Protein AF-A0A8J5CEP6-F1 (afdb_monomer)

Organism: Chionoecetes opilio (NCBI:txid41210)

Sequence (342 aa):
MALRPFLVLLTVCSCVLAYYLPRPASPVQCLQFLAGAECLCGDVDWEFQVFCSCRPVKTLDLRNLSQDYRVSKAAAFHLNDCGKTSVLVFPRAFSQLNLKSVTFYNISSLTLEPYSIHLNPEVKDAFNITFSLITTLSIRKDAVNVQLHHPHAGMNLKIRHASLISLMKSAIVGKLRELTMEEMLVKARPWPGAVVCQGLTGASVIMKSVLIKKGLSSRWITGNISSLSISKSSLRLLPDAFAGVNIEAGSKSKTRIVLLGNNFMIPSLPSHALPSHGYLSQAKQNYIVCQCQNLAWLLESPSTQVKQSVKASLICRNNKSISSVLASCEKPCTVKDCKQNP

Secondary structure (DSSP, 8-state):
--SHHHHHHHHHHHHHHHHHSPP----EEPS---TTEEEEEEEETTEEEEEEEE-S-SEEEE--GGGSTTGGG-SEEEEE-EEEEEEEE-TTTTTT---SEEEEEEEEEEEE-TTTEEE----SSEEEEEEEEEEEEEE-TT-EEE---STT-EEEEEEEEEEEEEE-TT-EEEEEEEEEEES-EE-SSP---EEEEEPTT-EEEEEES-EESS-B-TTSEEEEEEEEEEES-EE-B-TTTTTTEEE---TTS--EEEEES-EE-S--S-TTTS-TT--EEEEESEEE---HHHHGGGTSSS--HHHHHHHHHEEETTS--HHHHHHHHSS---TTGGGS--

Mean predicted aligned error: 11.94 Å

Solvent-accessible surface area (backbone atoms only — not comparable to full-atom values): 16844 Å² total; per-residue (Å²): 143,78,71,69,69,60,58,55,53,53,55,54,54,52,54,51,50,61,70,71,43,79,72,80,72,68,75,40,68,42,92,62,85,48,74,46,43,51,42,41,26,40,71,54,96,89,36,39,32,39,44,29,35,42,45,104,32,70,58,32,75,44,60,56,51,39,80,38,84,68,55,36,65,18,36,32,42,34,40,32,64,20,61,78,19,34,35,41,32,33,56,40,17,43,31,88,26,52,45,44,32,42,38,43,34,35,27,31,30,41,36,33,32,46,31,13,46,28,34,68,26,91,47,74,51,64,38,37,38,39,40,32,46,22,60,31,33,33,36,29,42,37,11,35,32,41,48,61,81,35,83,80,20,26,30,34,40,39,42,30,45,27,30,33,57,34,48,38,46,32,20,47,34,35,34,39,38,32,43,38,38,31,51,27,39,40,67,21,69,50,30,48,33,31,48,38,50,58,39,95,71,31,18,36,40,40,38,32,42,33,38,35,80,77,30,37,33,49,18,38,50,31,34,44,27,25,29,38,36,42,28,54,20,38,39,26,30,35,64,35,25,45,44,64,30,42,52,48,74,54,96,76,71,69,33,32,39,33,42,35,47,27,37,43,73,41,33,66,65,41,61,80,44,53,45,86,81,47,48,60,73,42,51,39,64,25,34,31,63,80,46,51,84,47,48,48,56,72,73,42,81,77,82,33,73,46,54,54,45,45,58,73,19,53,40,44,73,74,77,53,57,69,69,63,48,51,61,61,56,72,51,76,81,55,88,78,71,71,80,78,70,135

Structure (mmCIF, N/CA/C/O backbone):
data_AF-A0A8J5CEP6-F1
#
_entry.id   AF-A0A8J5CEP6-F1
#
loop_
_atom_site.group_PDB
_atom_site.id
_atom_site.type_symbol
_atom_site.label_atom_id
_atom_site.label_alt_id
_atom_site.label_comp_id
_atom_site.label_asym_id
_atom_site.label_entity_id
_atom_site.label_seq_id
_atom_site.pdbx_PDB_ins_code
_atom_site.Cartn_x
_atom_site.Cartn_y
_atom_site.Cartn_z
_atom_site.occupancy
_atom_site.B_iso_or_equiv
_atom_site.auth_seq_id
_atom_site.auth_comp_id
_atom_site.auth_asym_id
_atom_site.auth_atom_id
_atom_site.pdbx_PDB_model_num
ATOM 1 N N . MET A 1 1 ? 56.700 43.510 -22.688 1.00 52.25 1 MET A N 1
ATOM 2 C CA . MET A 1 1 ? 56.344 42.302 -23.471 1.00 52.25 1 MET A CA 1
ATOM 3 C C . MET A 1 1 ? 56.205 41.077 -22.554 1.00 52.25 1 MET A C 1
ATOM 5 O O . MET A 1 1 ? 56.994 40.152 -22.658 1.00 52.25 1 MET A O 1
ATOM 9 N N . ALA A 1 2 ? 55.220 41.050 -21.646 1.00 53.62 2 ALA A N 1
ATOM 10 C CA . ALA A 1 2 ? 55.078 39.975 -20.643 1.00 53.62 2 ALA A CA 1
ATOM 11 C C . ALA A 1 2 ? 53.666 39.350 -20.589 1.00 53.62 2 ALA A C 1
ATOM 13 O O . ALA A 1 2 ? 53.314 38.697 -19.615 1.00 53.62 2 ALA A O 1
ATOM 14 N N . LEU A 1 3 ? 52.843 39.534 -21.631 1.00 48.47 3 LEU A N 1
ATOM 15 C CA . LEU A 1 3 ? 51.459 39.029 -21.655 1.00 48.47 3 LEU A CA 1
ATOM 16 C C . LEU A 1 3 ? 51.304 37.605 -22.224 1.00 48.47 3 LEU A C 1
ATOM 18 O O . LEU A 1 3 ? 50.252 36.995 -22.068 1.00 48.47 3 LEU A O 1
ATOM 22 N N . ARG A 1 4 ? 52.325 37.057 -22.896 1.00 49.06 4 ARG A N 1
ATOM 23 C CA . ARG A 1 4 ? 52.215 35.764 -23.599 1.00 49.06 4 ARG A CA 1
ATOM 24 C C . ARG A 1 4 ? 52.300 34.499 -22.722 1.00 49.06 4 ARG A C 1
ATOM 26 O O . ARG A 1 4 ? 51.577 33.563 -23.048 1.00 49.06 4 ARG A O 1
ATOM 33 N N . PRO A 1 5 ? 53.079 34.419 -21.622 1.00 52.97 5 PRO A N 1
ATOM 34 C CA . PRO A 1 5 ? 53.158 33.169 -20.856 1.00 52.97 5 PRO A CA 1
ATOM 35 C C . PRO A 1 5 ? 51.936 32.932 -19.949 1.00 52.97 5 PRO A C 1
ATOM 37 O O . PRO A 1 5 ? 51.581 31.786 -19.690 1.00 52.97 5 PRO A O 1
ATOM 40 N N . PHE A 1 6 ? 51.233 33.990 -19.525 1.00 53.41 6 PHE A N 1
ATOM 41 C CA . PHE A 1 6 ? 50.034 33.865 -18.682 1.00 53.41 6 PHE A CA 1
ATOM 42 C C . PHE A 1 6 ? 48.827 33.272 -19.425 1.00 53.41 6 PHE A C 1
ATOM 44 O O . PHE A 1 6 ? 48.038 32.532 -18.840 1.00 53.41 6 PHE A O 1
ATOM 51 N N . LEU A 1 7 ? 48.702 33.546 -20.726 1.00 49.34 7 LEU A N 1
ATOM 52 C CA . LEU A 1 7 ? 47.581 33.066 -21.540 1.00 49.34 7 LEU A CA 1
ATOM 53 C C . LEU A 1 7 ? 47.683 31.558 -21.846 1.00 49.34 7 LEU A C 1
ATOM 55 O O . LEU A 1 7 ? 46.669 30.866 -21.955 1.00 49.34 7 LEU A O 1
ATOM 59 N N . VAL A 1 8 ? 48.909 31.030 -21.912 1.00 55.69 8 VAL A N 1
ATOM 60 C CA . VAL A 1 8 ? 49.168 29.589 -22.073 1.00 55.69 8 VAL A CA 1
ATOM 61 C C . VAL A 1 8 ? 48.884 28.833 -20.769 1.00 55.69 8 VAL A C 1
ATOM 63 O O . VAL A 1 8 ? 48.313 27.747 -20.800 1.00 55.69 8 VAL A O 1
ATOM 66 N N . LEU A 1 9 ? 49.184 29.420 -19.605 1.00 53.50 9 LEU A N 1
ATOM 67 C CA . LEU A 1 9 ? 48.896 28.775 -18.318 1.00 53.50 9 LEU A CA 1
ATOM 68 C C . LEU A 1 9 ? 47.382 28.652 -18.046 1.00 53.50 9 LEU A C 1
ATOM 70 O O . LEU A 1 9 ? 46.918 27.627 -17.550 1.00 53.50 9 LEU A O 1
ATOM 74 N N . LEU A 1 10 ? 46.596 29.670 -18.414 1.00 54.09 10 LEU A N 1
ATOM 75 C CA . LEU A 1 10 ? 45.137 29.675 -18.227 1.00 54.09 10 LEU A CA 1
ATOM 76 C C . LEU A 1 10 ? 44.404 28.687 -19.150 1.00 54.09 10 LEU A C 1
ATOM 78 O O . LEU A 1 10 ? 43.408 28.086 -18.742 1.00 54.09 10 LEU A O 1
ATOM 82 N N . THR A 1 11 ? 44.902 28.463 -20.367 1.00 53.84 11 THR A N 1
ATOM 83 C CA . THR A 1 11 ? 44.307 27.497 -21.308 1.00 53.84 11 THR A CA 1
ATOM 84 C C . THR A 1 11 ? 44.579 26.049 -20.893 1.00 53.84 11 THR A C 1
ATOM 86 O O . THR A 1 11 ? 43.668 25.224 -20.947 1.00 53.84 11 THR A O 1
ATOM 89 N N . VAL A 1 12 ? 45.769 25.746 -20.362 1.00 54.28 12 VAL A N 1
ATOM 90 C CA . VAL A 1 12 ? 46.079 24.409 -19.818 1.00 54.28 12 VAL A CA 1
ATOM 91 C C . VAL A 1 12 ? 45.272 24.119 -18.546 1.00 54.28 12 VAL A C 1
ATOM 93 O O . VAL A 1 12 ? 44.737 23.021 -18.400 1.00 54.28 12 VAL A O 1
ATOM 96 N N . CYS A 1 13 ? 45.090 25.107 -17.663 1.00 50.22 13 CYS A N 1
ATOM 97 C CA . CYS A 1 13 ? 44.302 24.930 -16.437 1.00 50.22 13 CYS A CA 1
ATOM 98 C C . CYS A 1 13 ? 42.806 24.682 -16.734 1.00 50.22 13 CYS A C 1
ATOM 100 O O . CYS A 1 13 ? 42.159 23.869 -16.074 1.00 50.22 13 CYS A O 1
ATOM 102 N N . SER A 1 14 ? 42.273 25.306 -17.791 1.00 51.72 14 SER A N 1
ATOM 103 C CA . SER A 1 14 ? 40.873 25.143 -18.218 1.00 51.72 14 SER A CA 1
ATOM 104 C C . SER A 1 14 ? 40.584 23.751 -18.803 1.00 51.72 14 SER A C 1
ATOM 106 O O . SER A 1 14 ? 39.525 23.180 -18.547 1.00 51.72 14 SER A O 1
ATOM 108 N N . CYS A 1 15 ? 41.537 23.163 -19.537 1.00 51.06 15 CYS A N 1
ATOM 109 C CA . CYS A 1 15 ? 41.399 21.809 -20.085 1.00 51.06 15 CYS A CA 1
ATOM 110 C C . CYS A 1 15 ? 41.485 20.718 -19.008 1.00 51.06 15 CYS A C 1
ATOM 112 O O . CYS A 1 15 ? 40.791 19.708 -19.109 1.00 51.06 15 CYS A O 1
ATOM 114 N N . VAL A 1 16 ? 42.290 20.922 -17.959 1.00 53.19 16 VAL A N 1
ATOM 115 C CA . VAL A 1 16 ? 42.386 19.974 -16.837 1.00 53.19 16 VAL A CA 1
ATOM 116 C C . VAL A 1 16 ? 41.117 20.023 -15.980 1.00 53.19 16 VAL A C 1
ATOM 118 O O . VAL A 1 16 ? 40.569 18.974 -15.652 1.00 53.19 16 VAL A O 1
ATOM 121 N N . LEU A 1 17 ? 40.560 21.211 -15.710 1.00 47.88 17 LEU A N 1
ATOM 122 C CA . LEU A 1 17 ? 39.267 21.328 -15.022 1.00 47.88 17 LEU A CA 1
ATOM 123 C C . LEU A 1 17 ? 38.116 20.675 -15.805 1.00 47.88 17 LEU A C 1
ATOM 125 O O . LEU A 1 17 ? 37.273 20.026 -15.194 1.00 47.88 17 LEU A O 1
ATOM 129 N N . ALA A 1 18 ? 38.103 20.747 -17.139 1.00 50.47 18 ALA A N 1
ATOM 130 C CA . ALA A 1 18 ? 37.106 20.051 -17.961 1.00 50.47 18 ALA A CA 1
ATOM 131 C C . ALA A 1 18 ? 37.262 18.513 -17.973 1.00 50.47 18 ALA A C 1
ATOM 133 O O . ALA A 1 18 ? 36.305 17.810 -18.293 1.00 50.47 18 ALA A O 1
ATOM 134 N N . TYR A 1 19 ? 38.441 17.988 -17.620 1.00 52.16 19 TYR A N 1
ATOM 135 C CA . TYR A 1 19 ? 38.702 16.547 -17.508 1.00 52.16 19 TYR A CA 1
ATOM 136 C C . TYR A 1 19 ? 38.314 15.980 -16.132 1.00 52.16 19 TYR A C 1
ATOM 138 O O . TYR A 1 19 ? 37.966 14.805 -16.026 1.00 52.16 19 TYR A O 1
ATOM 146 N N . TYR A 1 20 ? 38.358 16.813 -15.085 1.00 49.19 20 TYR A N 1
ATOM 147 C CA . TYR A 1 20 ? 37.971 16.446 -13.716 1.00 49.19 20 TYR A CA 1
ATOM 148 C C . TYR A 1 20 ? 36.534 16.829 -13.350 1.00 49.19 20 TYR A C 1
ATOM 150 O O . TYR A 1 20 ? 36.000 16.318 -12.366 1.00 49.19 20 TYR A O 1
ATOM 158 N N . LEU A 1 21 ? 35.887 17.697 -14.129 1.00 45.81 21 LEU A N 1
ATOM 159 C CA . LEU A 1 21 ? 34.450 17.898 -14.024 1.00 45.81 21 LEU A CA 1
ATOM 160 C C . LEU A 1 21 ? 33.751 16.666 -14.620 1.00 45.81 21 LEU A C 1
ATOM 162 O O . LEU A 1 21 ? 34.004 16.335 -15.782 1.00 45.81 21 LEU A O 1
ATOM 166 N N . PRO A 1 22 ? 32.885 15.968 -13.862 1.00 44.59 22 PRO A N 1
ATOM 167 C CA . PRO A 1 22 ? 32.107 14.872 -14.416 1.00 44.59 22 PRO A CA 1
ATOM 168 C C . PRO A 1 22 ? 31.345 15.405 -15.629 1.00 44.59 22 PRO A C 1
ATOM 170 O O . PRO A 1 22 ? 30.600 16.382 -15.520 1.00 44.59 22 PRO A O 1
ATOM 173 N N . ARG A 1 23 ? 31.572 14.798 -16.804 1.00 46.03 23 ARG A N 1
ATOM 174 C CA . ARG A 1 23 ? 30.774 15.095 -17.998 1.00 46.03 23 ARG A CA 1
ATOM 175 C C . ARG A 1 23 ? 29.305 15.027 -17.582 1.00 46.03 23 ARG A C 1
ATOM 177 O O . ARG A 1 23 ? 28.922 14.001 -17.016 1.00 46.03 23 ARG A O 1
ATOM 184 N N . PRO A 1 24 ? 28.476 16.045 -17.871 1.00 44.12 24 PRO A N 1
ATOM 185 C CA . PRO A 1 24 ? 27.042 15.860 -17.764 1.00 44.12 24 PRO A CA 1
ATOM 186 C C . PRO A 1 24 ? 26.696 14.715 -18.716 1.00 44.12 24 PRO A C 1
ATOM 188 O O . PRO A 1 24 ? 26.856 14.844 -19.934 1.00 44.12 24 PRO A O 1
ATOM 191 N N . ALA A 1 25 ? 26.341 13.559 -18.153 1.00 51.53 25 ALA A N 1
ATOM 192 C CA . ALA A 1 25 ? 25.898 12.411 -18.918 1.00 51.53 25 ALA A CA 1
ATOM 193 C C . ALA A 1 25 ? 24.711 12.883 -19.758 1.00 51.53 25 ALA A C 1
ATOM 195 O O . ALA A 1 25 ? 23.639 13.185 -19.238 1.00 51.53 25 ALA A O 1
ATOM 196 N N . SER A 1 26 ? 24.936 13.044 -21.063 1.00 53.94 26 SER A N 1
ATOM 197 C CA . SER A 1 26 ? 23.850 13.329 -21.991 1.00 53.94 26 SER A CA 1
ATOM 198 C C . SER A 1 26 ? 22.853 12.177 -21.874 1.00 53.94 26 SER A C 1
ATOM 200 O O . SER A 1 26 ? 23.303 11.028 -21.857 1.00 53.94 26 SER A O 1
ATOM 202 N N . PRO A 1 27 ? 21.539 12.442 -21.761 1.00 55.25 27 PRO A N 1
ATOM 203 C CA . PRO A 1 27 ? 20.550 11.384 -21.619 1.00 55.25 27 PRO A CA 1
ATOM 204 C C . PRO A 1 27 ? 20.682 10.452 -22.819 1.00 55.25 27 PRO A C 1
ATOM 206 O O . PRO A 1 27 ? 20.466 10.855 -23.963 1.00 55.25 27 PRO A O 1
ATOM 209 N N . VAL A 1 28 ? 21.101 9.214 -22.571 1.00 63.84 28 VAL A N 1
ATOM 210 C CA . VAL A 1 28 ? 21.233 8.229 -23.636 1.00 63.84 28 VAL A CA 1
ATOM 211 C C . VAL A 1 28 ? 19.881 7.549 -23.746 1.00 63.84 28 VAL A C 1
ATOM 213 O O . VAL A 1 28 ? 19.353 7.052 -22.755 1.00 63.84 28 VAL A O 1
ATOM 216 N N . GLN A 1 29 ? 19.282 7.528 -24.935 1.00 62.38 29 GLN A N 1
ATOM 217 C CA . GLN A 1 29 ? 18.067 6.741 -25.142 1.00 62.38 29 GLN A CA 1
ATOM 218 C C . GLN A 1 29 ? 18.332 5.297 -24.696 1.00 62.38 29 GLN A C 1
ATOM 220 O O . GLN A 1 29 ? 19.383 4.720 -25.011 1.00 62.38 29 GLN A O 1
ATOM 225 N N . CYS A 1 30 ? 17.416 4.723 -23.913 1.00 67.06 30 CYS A N 1
ATOM 226 C CA . CYS A 1 30 ? 17.481 3.293 -23.652 1.00 67.06 30 CYS A CA 1
ATOM 227 C C . CYS A 1 30 ? 17.311 2.586 -25.002 1.00 67.06 30 CYS A C 1
ATOM 229 O O . CYS A 1 30 ? 16.448 2.971 -25.787 1.00 67.06 30 CYS A O 1
ATOM 231 N N . LEU A 1 31 ? 18.097 1.543 -25.281 1.00 54.75 31 LEU A N 1
ATOM 232 C CA . LEU A 1 31 ? 17.921 0.741 -26.504 1.00 54.75 31 LEU A CA 1
ATOM 233 C C . LEU A 1 31 ? 16.598 -0.054 -26.499 1.00 54.75 31 LEU A C 1
ATOM 235 O O . LEU A 1 31 ? 16.278 -0.726 -27.479 1.00 54.75 31 LEU A O 1
ATOM 239 N N . GLN A 1 32 ? 15.812 0.053 -25.425 1.00 59.84 32 GLN A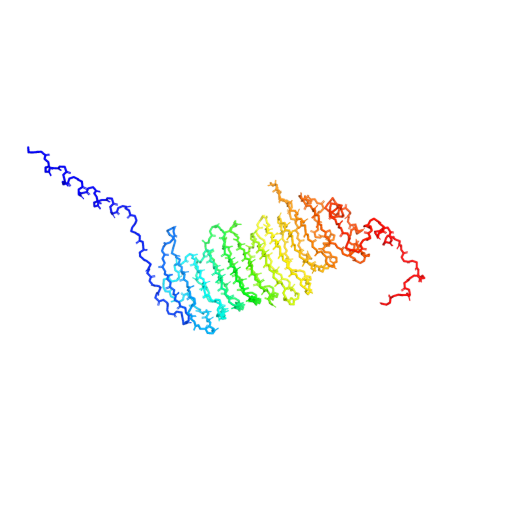 N 1
ATOM 240 C CA . GLN A 1 32 ? 14.558 -0.650 -25.275 1.00 59.84 32 GLN A CA 1
ATOM 241 C C . GLN A 1 32 ? 13.438 0.005 -26.085 1.00 59.84 32 GLN A C 1
ATOM 243 O O . GLN A 1 32 ? 12.963 1.100 -25.775 1.00 59.84 32 GLN A O 1
ATOM 248 N N . PHE A 1 33 ? 12.926 -0.735 -27.063 1.00 62.16 33 PHE A N 1
ATOM 249 C CA . PHE A 1 33 ? 11.618 -0.460 -27.638 1.00 62.16 33 PHE A CA 1
ATOM 250 C C . PHE A 1 33 ? 10.536 -1.028 -26.711 1.00 62.16 33 PHE A C 1
ATOM 252 O O . PHE A 1 33 ? 10.154 -2.195 -26.813 1.00 62.16 33 PH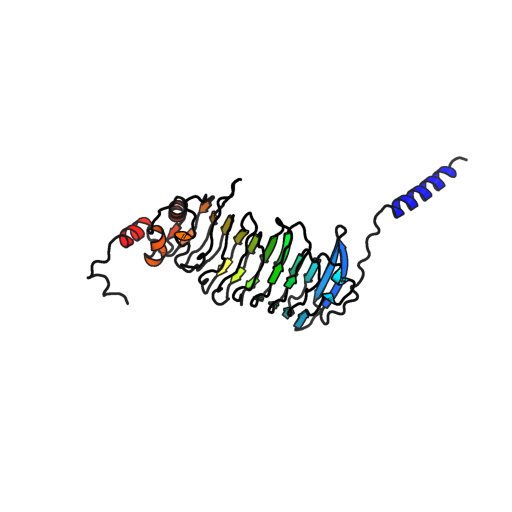E A O 1
ATOM 259 N N . LEU A 1 34 ? 10.041 -0.213 -25.779 1.00 75.25 34 LEU A N 1
ATOM 260 C CA . LEU A 1 34 ? 8.812 -0.524 -25.057 1.00 75.25 34 LEU A CA 1
ATOM 261 C C . LEU A 1 34 ? 7.635 -0.029 -25.905 1.00 75.25 34 LEU A C 1
ATOM 263 O O . LEU A 1 34 ? 7.383 1.171 -25.991 1.00 75.25 34 LEU A O 1
ATOM 267 N N . ALA A 1 35 ? 6.930 -0.941 -26.578 1.00 80.12 35 ALA A N 1
ATOM 268 C CA . ALA A 1 35 ? 5.824 -0.566 -27.456 1.00 80.12 35 ALA A CA 1
ATOM 269 C C . ALA A 1 35 ? 4.773 0.252 -26.684 1.00 80.12 35 ALA A C 1
ATOM 271 O O . ALA A 1 35 ? 4.130 -0.253 -25.768 1.00 80.12 35 ALA A O 1
ATOM 272 N N . GLY A 1 36 ? 4.605 1.522 -27.062 1.00 84.62 36 GLY A N 1
ATOM 273 C CA . GLY A 1 36 ? 3.687 2.440 -26.385 1.00 84.62 36 GLY A CA 1
ATOM 274 C C . GLY A 1 36 ? 4.305 3.302 -25.281 1.00 84.62 36 GLY A C 1
ATOM 275 O O . GLY A 1 36 ? 3.560 4.011 -24.609 1.00 84.62 36 GLY A O 1
ATOM 276 N N . ALA A 1 37 ? 5.630 3.312 -25.121 1.00 89.06 37 ALA A N 1
ATOM 277 C CA . ALA A 1 37 ? 6.339 4.267 -24.272 1.00 89.06 37 ALA A CA 1
ATOM 278 C C . ALA A 1 37 ? 7.671 4.717 -24.890 1.00 89.06 37 ALA A C 1
ATOM 280 O O . ALA A 1 37 ? 8.202 4.089 -25.802 1.00 89.06 37 ALA A O 1
ATOM 281 N N . GLU A 1 38 ? 8.215 5.805 -24.362 1.00 88.69 38 GLU A N 1
ATOM 282 C CA . GLU A 1 38 ? 9.560 6.299 -24.652 1.00 88.69 38 GLU A CA 1
ATOM 283 C C . GLU A 1 38 ? 10.388 6.226 -23.383 1.00 88.69 38 GLU A C 1
ATOM 285 O O . GLU A 1 38 ? 9.956 6.742 -22.356 1.00 88.69 38 GLU A O 1
ATOM 290 N N . CYS A 1 39 ? 11.557 5.588 -23.443 1.00 87.31 39 CYS A N 1
ATOM 291 C CA . CYS A 1 39 ? 12.412 5.401 -22.277 1.00 87.31 39 CYS A CA 1
ATOM 292 C C . CYS A 1 39 ? 13.764 6.101 -22.453 1.00 87.31 39 CYS A C 1
ATOM 294 O O . CYS A 1 39 ? 14.480 5.900 -23.438 1.00 87.31 39 CYS A O 1
ATOM 296 N N . LEU A 1 40 ? 14.124 6.902 -21.456 1.00 86.19 40 LEU A N 1
ATOM 297 C CA . LEU A 1 40 ? 15.404 7.577 -21.320 1.00 86.19 40 LEU A CA 1
ATOM 298 C C . LEU A 1 40 ? 16.214 6.915 -20.210 1.00 86.19 40 LEU A C 1
ATOM 300 O O . LEU A 1 40 ? 15.691 6.576 -19.147 1.00 86.19 40 LEU A O 1
ATOM 304 N N . CYS A 1 41 ? 17.501 6.746 -20.479 1.00 84.19 41 CYS A N 1
ATOM 305 C CA . CYS A 1 41 ? 18.458 6.139 -19.578 1.00 84.19 41 CYS A CA 1
ATOM 306 C C . CYS A 1 41 ? 19.512 7.189 -19.218 1.00 84.19 41 CYS A C 1
ATOM 308 O O . CYS A 1 41 ? 20.098 7.826 -20.096 1.00 84.19 41 CYS A O 1
ATOM 310 N N . GLY A 1 42 ? 19.766 7.383 -17.930 1.00 78.44 42 GLY A N 1
ATOM 311 C CA . GLY A 1 42 ? 20.724 8.389 -17.486 1.00 78.44 42 GLY A CA 1
ATOM 312 C C . GLY A 1 42 ? 21.261 8.111 -16.096 1.00 78.44 42 GLY A C 1
ATOM 313 O O . GLY A 1 42 ? 20.636 7.402 -15.309 1.00 78.44 42 GLY A O 1
ATOM 314 N N . ASP A 1 43 ? 22.423 8.686 -15.814 1.00 78.81 43 ASP A N 1
ATOM 315 C CA . ASP A 1 43 ? 23.030 8.642 -14.492 1.00 78.81 43 ASP A CA 1
ATOM 316 C C . ASP A 1 43 ? 22.470 9.787 -13.644 1.00 78.81 43 ASP A C 1
ATOM 318 O O . ASP A 1 43 ? 22.527 10.956 -14.031 1.00 78.81 43 ASP A O 1
ATOM 322 N N . VAL A 1 44 ? 21.925 9.452 -12.479 1.00 70.69 44 VAL A N 1
ATOM 323 C CA . VAL A 1 44 ? 21.450 10.407 -11.475 1.00 70.69 44 VAL A CA 1
ATOM 324 C C . VAL A 1 44 ? 22.099 10.016 -10.156 1.00 70.69 44 VAL A C 1
ATOM 326 O O . VAL A 1 44 ? 21.979 8.869 -9.734 1.00 70.69 44 VAL A O 1
ATOM 329 N N . ASP A 1 45 ? 22.821 10.946 -9.532 1.00 69.31 45 ASP A N 1
ATOM 330 C CA . ASP A 1 45 ? 23.585 10.702 -8.300 1.00 69.31 45 ASP A CA 1
ATOM 331 C C . ASP A 1 45 ? 24.529 9.485 -8.391 1.00 69.31 45 ASP A C 1
ATOM 333 O O . ASP A 1 45 ? 24.683 8.733 -7.432 1.00 69.31 45 ASP A O 1
ATOM 337 N N . TRP A 1 46 ? 25.182 9.303 -9.548 1.00 70.62 46 TRP A N 1
ATOM 338 C CA . TRP A 1 46 ? 26.081 8.173 -9.855 1.00 70.62 46 TRP A CA 1
ATOM 339 C C . TRP A 1 46 ? 25.393 6.806 -9.982 1.00 70.62 46 TRP A C 1
ATOM 341 O O . TRP A 1 46 ? 26.067 5.779 -10.068 1.00 70.62 46 TRP A O 1
ATOM 351 N N . GLU A 1 47 ? 24.061 6.780 -10.035 1.00 79.81 47 GLU A N 1
ATOM 352 C CA . GLU A 1 47 ? 23.275 5.573 -10.259 1.00 79.81 47 GLU A CA 1
ATOM 353 C C . GLU A 1 47 ? 22.540 5.633 -11.596 1.00 79.81 47 GLU A C 1
ATOM 355 O O . GLU A 1 47 ? 21.872 6.616 -11.920 1.00 79.81 47 GLU A O 1
ATOM 360 N N . PHE A 1 48 ? 22.618 4.548 -12.363 1.00 82.12 48 PHE A N 1
ATOM 361 C CA . PHE A 1 48 ? 21.906 4.432 -13.628 1.00 82.12 48 PHE A CA 1
ATOM 362 C C . PHE A 1 48 ? 20.401 4.263 -13.383 1.00 82.12 48 PHE A C 1
ATOM 364 O O . PHE A 1 48 ? 19.981 3.368 -12.644 1.00 82.12 48 PHE A O 1
ATOM 371 N N . GLN A 1 49 ? 19.571 5.094 -14.010 1.00 88.25 49 GLN A N 1
ATOM 372 C CA . GLN A 1 49 ? 18.115 5.067 -13.859 1.00 88.25 49 GLN A CA 1
ATOM 373 C C . GLN A 1 49 ? 17.409 5.020 -15.216 1.00 88.25 49 GLN A C 1
ATOM 375 O O . GLN A 1 49 ? 17.885 5.575 -16.208 1.00 88.25 49 GLN A O 1
ATOM 380 N N . VAL A 1 50 ? 16.246 4.366 -15.238 1.00 88.88 50 VAL A N 1
ATOM 381 C CA . VAL A 1 50 ? 15.371 4.255 -16.410 1.00 88.88 50 VAL A CA 1
ATOM 382 C C . VAL A 1 50 ? 14.100 5.058 -16.161 1.00 88.88 50 VAL A C 1
ATOM 384 O O . VAL A 1 50 ? 13.372 4.791 -15.203 1.00 88.88 50 VAL A O 1
ATOM 387 N N . PHE A 1 51 ? 13.819 6.014 -17.042 1.00 90.81 51 PHE A N 1
ATOM 388 C CA . PHE A 1 51 ? 12.617 6.843 -17.019 1.00 90.81 51 PHE A CA 1
ATOM 389 C C . PHE A 1 51 ? 11.817 6.606 -18.290 1.00 90.81 51 PHE A C 1
ATOM 391 O O . PHE A 1 51 ? 12.283 6.934 -19.375 1.00 90.81 51 PHE A O 1
ATOM 398 N N . CYS A 1 52 ? 10.620 6.051 -18.162 1.00 91.69 52 CYS A N 1
ATOM 399 C CA . CYS A 1 52 ? 9.723 5.785 -19.274 1.00 91.69 52 CYS A CA 1
ATOM 400 C C . CYS A 1 52 ? 8.477 6.666 -19.190 1.00 91.69 52 CYS A C 1
ATOM 402 O O . CYS A 1 52 ? 7.850 6.739 -18.134 1.00 91.69 52 CYS A O 1
ATOM 404 N N . SER A 1 53 ? 8.074 7.253 -20.314 1.00 92.19 53 SER A N 1
ATOM 405 C CA . SER A 1 53 ? 6.841 8.030 -20.461 1.00 92.19 53 SER A CA 1
ATOM 406 C C . SER A 1 53 ? 5.911 7.366 -21.470 1.00 92.19 53 SER A C 1
ATOM 408 O O . SER A 1 53 ? 6.348 6.962 -22.549 1.00 92.19 53 SER A O 1
ATOM 410 N N . CYS A 1 54 ? 4.624 7.228 -21.146 1.00 91.69 54 CYS A N 1
ATOM 411 C CA . CYS A 1 54 ? 3.666 6.630 -22.077 1.00 91.69 54 CYS A CA 1
ATOM 412 C C . CYS A 1 54 ? 3.466 7.493 -23.332 1.00 91.69 54 CYS A C 1
ATOM 414 O O . CYS A 1 54 ? 3.209 8.694 -23.260 1.00 91.69 54 CYS A O 1
ATOM 416 N N . ARG A 1 55 ? 3.464 6.843 -24.498 1.00 88.81 55 ARG A N 1
ATOM 417 C CA . ARG A 1 55 ? 2.901 7.413 -25.726 1.00 88.81 55 ARG A CA 1
ATOM 418 C C . ARG A 1 55 ? 1.366 7.341 -25.681 1.00 88.81 55 ARG A C 1
ATOM 420 O O . ARG A 1 55 ? 0.813 6.613 -24.851 1.00 88.81 55 ARG A O 1
ATOM 427 N N . PRO A 1 56 ? 0.651 8.042 -26.582 1.00 84.31 56 PRO A N 1
ATOM 428 C CA . PRO A 1 56 ? -0.806 7.967 -26.694 1.00 84.31 56 PRO A CA 1
ATOM 429 C C . PRO A 1 56 ? -1.270 6.585 -27.186 1.00 84.31 56 PRO A C 1
ATOM 431 O O . PRO A 1 56 ? -1.614 6.391 -28.348 1.00 84.31 56 PRO A O 1
ATOM 434 N N . VAL A 1 57 ? -1.270 5.601 -26.292 1.00 89.75 57 VAL A N 1
ATOM 435 C CA . VAL A 1 57 ? -1.743 4.239 -26.540 1.00 89.75 57 VAL A CA 1
ATOM 436 C C . VAL A 1 57 ? -2.827 3.874 -25.541 1.00 89.75 57 VAL A C 1
ATOM 438 O O . VAL A 1 57 ? -2.858 4.365 -24.416 1.00 89.75 57 VAL A O 1
ATOM 441 N N . LYS A 1 58 ? -3.729 2.979 -25.945 1.00 90.62 58 LYS A N 1
ATOM 442 C CA . LYS A 1 58 ? -4.799 2.504 -25.061 1.00 90.62 58 LYS A CA 1
ATOM 443 C C . LYS A 1 58 ? -4.245 1.673 -23.902 1.00 90.62 58 LYS A C 1
ATOM 445 O O . LYS A 1 58 ? -4.684 1.822 -22.759 1.00 90.62 58 LYS A O 1
ATOM 450 N N . THR A 1 59 ? -3.281 0.809 -24.207 1.00 93.75 59 THR A N 1
ATOM 451 C CA . THR A 1 59 ? -2.706 -0.139 -23.257 1.00 93.75 59 THR A CA 1
ATOM 452 C C . THR A 1 59 ? -1.197 -0.216 -23.440 1.00 93.75 59 THR A C 1
ATOM 454 O O . THR A 1 59 ? -0.717 -0.205 -24.571 1.00 93.75 59 THR A O 1
ATOM 457 N N . LEU A 1 60 ? -0.477 -0.289 -22.324 1.00 94.50 60 LEU A N 1
ATOM 458 C CA . LEU A 1 60 ? 0.954 -0.546 -22.254 1.00 94.50 60 LEU A CA 1
ATOM 459 C C . LEU A 1 60 ? 1.185 -1.831 -21.455 1.00 94.50 60 LEU A C 1
ATOM 461 O O . LEU A 1 60 ? 0.836 -1.906 -20.274 1.00 94.50 60 LEU A O 1
ATOM 465 N N . ASP A 1 61 ? 1.803 -2.816 -22.095 1.00 93.62 61 ASP A N 1
ATOM 466 C CA . ASP A 1 61 ? 2.161 -4.090 -21.479 1.00 93.62 61 ASP A CA 1
ATOM 467 C C . ASP A 1 61 ? 3.634 -4.063 -21.055 1.00 93.62 61 ASP A C 1
ATOM 469 O O . ASP A 1 61 ? 4.529 -4.031 -21.900 1.00 93.62 61 ASP A O 1
ATOM 473 N N . LEU A 1 62 ? 3.906 -4.129 -19.750 1.00 91.88 62 LEU A N 1
ATOM 474 C CA . LEU A 1 62 ? 5.267 -4.305 -19.239 1.00 91.88 62 LEU A CA 1
ATOM 475 C C . LEU A 1 62 ? 5.579 -5.793 -19.108 1.00 91.88 62 LEU A C 1
ATOM 477 O O . LEU A 1 62 ? 4.975 -6.492 -18.289 1.00 91.88 62 LEU A O 1
ATOM 481 N N . ARG A 1 63 ? 6.537 -6.273 -19.903 1.00 89.62 63 ARG A N 1
ATOM 482 C CA . ARG A 1 63 ? 7.000 -7.667 -19.933 1.00 89.62 63 ARG A CA 1
ATOM 483 C C . ARG A 1 63 ? 8.525 -7.693 -20.037 1.00 89.62 63 ARG A C 1
ATOM 485 O O . ARG A 1 63 ? 9.085 -6.877 -20.758 1.00 89.62 63 ARG A O 1
ATOM 492 N N . ASN A 1 64 ? 9.163 -8.642 -19.348 1.00 78.62 64 ASN A N 1
ATOM 493 C CA . ASN A 1 64 ? 10.583 -9.006 -19.486 1.00 78.62 64 ASN A CA 1
ATOM 494 C C . ASN A 1 64 ? 11.560 -7.823 -19.653 1.00 78.62 64 ASN A C 1
ATOM 496 O O . ASN A 1 64 ? 12.398 -7.831 -20.553 1.00 78.62 64 ASN A O 1
ATOM 500 N N . LEU A 1 65 ? 11.485 -6.813 -18.781 1.00 79.75 65 LEU A N 1
ATOM 501 C CA . LEU A 1 65 ? 12.349 -5.628 -18.869 1.00 79.75 65 LEU A CA 1
ATOM 502 C C . LEU A 1 65 ? 13.836 -5.961 -18.635 1.00 79.75 65 LEU A C 1
ATOM 504 O O . LEU A 1 65 ? 14.707 -5.185 -19.004 1.00 79.75 65 LEU A O 1
ATOM 508 N N . SER A 1 66 ? 14.138 -7.122 -18.050 1.00 68.19 66 SER A N 1
ATOM 509 C CA . SER A 1 66 ? 15.494 -7.588 -17.746 1.00 68.19 66 SER A CA 1
ATOM 510 C C . SER A 1 66 ? 16.291 -8.162 -18.905 1.00 68.19 66 SER A C 1
ATOM 512 O O . SER A 1 66 ? 17.500 -8.328 -18.769 1.00 68.19 66 SER A O 1
ATOM 514 N N . GLN A 1 67 ? 15.657 -8.444 -20.045 1.00 63.28 67 GLN A N 1
ATOM 515 C CA . GLN A 1 67 ? 16.372 -8.929 -21.228 1.00 63.28 67 GLN A CA 1
ATOM 516 C C . GLN A 1 67 ? 17.182 -7.824 -21.931 1.00 63.28 67 GLN A C 1
ATOM 518 O O . GLN A 1 67 ? 17.976 -8.127 -22.819 1.00 63.28 67 GLN A O 1
ATOM 523 N N . ASP A 1 68 ? 17.029 -6.558 -21.528 1.00 63.44 68 ASP A N 1
ATOM 524 C CA . ASP A 1 68 ? 17.810 -5.442 -22.060 1.00 63.44 68 ASP A CA 1
ATOM 525 C C . ASP A 1 68 ? 19.084 -5.195 -21.226 1.00 63.44 68 ASP A C 1
ATOM 527 O O . ASP A 1 68 ? 19.042 -4.940 -20.018 1.00 63.44 68 ASP A O 1
ATOM 531 N N . TYR A 1 69 ? 20.236 -5.241 -21.904 1.00 50.50 69 TYR A N 1
ATOM 532 C CA . TYR A 1 69 ? 21.578 -5.108 -21.328 1.00 50.50 69 TYR A CA 1
ATOM 533 C C . TYR A 1 69 ? 21.814 -3.797 -20.557 1.00 50.50 69 TYR A C 1
ATOM 535 O O . TYR A 1 69 ? 22.674 -3.762 -19.676 1.00 50.50 69 TYR A O 1
ATOM 543 N N . ARG A 1 70 ? 21.086 -2.712 -20.861 1.00 58.47 70 ARG A N 1
ATOM 544 C CA . ARG A 1 70 ? 21.220 -1.453 -20.107 1.00 58.47 70 ARG A CA 1
ATOM 545 C C . ARG A 1 70 ? 20.282 -1.399 -18.908 1.00 58.47 70 ARG A C 1
ATOM 547 O O . ARG A 1 70 ? 20.696 -0.959 -17.841 1.00 58.47 70 ARG A O 1
ATOM 554 N N . VAL A 1 71 ? 19.061 -1.910 -19.047 1.00 59.66 71 VAL A N 1
ATOM 555 C CA . VAL A 1 71 ? 18.063 -1.933 -17.963 1.00 59.66 71 VAL A CA 1
ATOM 556 C C . VAL A 1 71 ? 18.497 -2.858 -16.822 1.00 59.66 71 VAL A C 1
ATOM 558 O O . VAL A 1 71 ? 18.246 -2.548 -15.661 1.00 59.66 71 VAL A O 1
ATOM 561 N N . SER A 1 72 ? 19.235 -3.933 -17.117 1.00 62.19 72 SER A N 1
ATOM 562 C CA . SER A 1 72 ? 19.786 -4.843 -16.099 1.00 62.19 72 SER A CA 1
ATOM 563 C C . SER A 1 72 ? 20.740 -4.182 -15.095 1.00 62.19 72 SER A C 1
ATOM 565 O O . SER A 1 72 ? 20.876 -4.675 -13.976 1.00 62.19 72 SER A O 1
ATOM 567 N N . LYS A 1 73 ? 21.356 -3.047 -15.457 1.00 72.31 73 LYS A N 1
ATOM 568 C CA . LYS A 1 73 ? 22.250 -2.266 -14.582 1.00 72.31 73 LYS A CA 1
ATOM 569 C C . LYS A 1 73 ? 21.549 -1.114 -13.862 1.00 72.31 73 LYS A C 1
ATOM 571 O O . LYS A 1 73 ? 22.203 -0.373 -13.132 1.00 72.31 73 LYS A O 1
ATOM 576 N N . ALA A 1 74 ? 20.247 -0.937 -14.076 1.00 81.25 74 ALA A N 1
ATOM 577 C CA . ALA A 1 74 ? 19.502 0.141 -13.449 1.00 81.25 74 ALA A CA 1
ATOM 578 C C . ALA A 1 74 ? 19.369 -0.063 -11.943 1.00 81.25 74 ALA A C 1
ATOM 580 O O . ALA A 1 74 ? 19.110 -1.162 -11.460 1.00 81.25 74 ALA A O 1
ATOM 581 N N . ALA A 1 75 ? 19.506 1.035 -11.209 1.00 87.62 75 ALA A N 1
ATOM 582 C CA . ALA A 1 75 ? 19.165 1.139 -9.801 1.00 87.62 75 ALA A CA 1
ATOM 583 C C . ALA A 1 75 ? 17.701 1.566 -9.610 1.00 87.62 75 ALA A C 1
ATOM 585 O O . ALA A 1 75 ? 17.113 1.311 -8.559 1.00 87.62 75 ALA A O 1
ATOM 586 N N . ALA A 1 76 ? 17.075 2.196 -10.606 1.00 91.25 76 ALA A N 1
ATOM 587 C CA . ALA A 1 76 ? 15.688 2.641 -10.512 1.00 91.25 76 ALA A CA 1
ATOM 588 C C . ALA A 1 76 ? 14.944 2.521 -11.842 1.00 91.25 76 ALA A C 1
ATOM 590 O O . ALA A 1 76 ? 15.517 2.739 -12.911 1.00 91.25 76 ALA A O 1
ATOM 591 N N . PHE A 1 77 ? 13.649 2.220 -11.749 1.00 93.00 77 PHE A N 1
ATOM 592 C CA . PHE A 1 77 ? 12.718 2.255 -12.870 1.00 93.00 77 PHE A CA 1
ATOM 593 C C . PHE A 1 77 ? 11.536 3.167 -12.545 1.00 93.00 77 PHE A C 1
ATOM 595 O O . PHE A 1 77 ? 10.869 2.989 -11.522 1.00 93.00 77 PHE A O 1
ATOM 602 N N . HIS A 1 78 ? 11.241 4.103 -13.441 1.00 94.88 78 HIS A N 1
ATOM 603 C CA . HIS A 1 78 ? 10.131 5.040 -13.314 1.00 94.88 78 HIS A CA 1
ATOM 604 C C . HIS A 1 78 ? 9.261 4.982 -14.567 1.00 94.88 78 HIS A C 1
ATOM 606 O O . HIS A 1 78 ? 9.771 5.136 -15.672 1.00 94.88 78 HIS A O 1
ATOM 612 N N . LEU A 1 79 ? 7.952 4.796 -14.400 1.00 95.38 79 LEU A N 1
ATOM 613 C CA . LEU A 1 79 ? 6.963 4.935 -15.467 1.00 95.38 79 LEU A CA 1
ATOM 614 C C . LEU A 1 79 ? 6.020 6.094 -15.141 1.00 95.38 79 LEU A C 1
ATOM 616 O O . LEU A 1 79 ? 5.355 6.076 -14.099 1.00 95.38 79 LEU A O 1
ATOM 620 N N . ASN A 1 80 ? 5.957 7.082 -16.030 1.00 95.06 80 ASN A N 1
ATOM 621 C CA . ASN A 1 80 ? 5.148 8.282 -15.871 1.00 95.06 80 ASN A CA 1
ATOM 622 C C . ASN A 1 80 ? 4.292 8.613 -17.110 1.00 95.06 80 ASN A C 1
ATOM 624 O O . ASN A 1 80 ? 4.363 7.965 -18.154 1.00 95.06 80 ASN A O 1
ATOM 628 N N . ASP A 1 81 ? 3.428 9.615 -16.947 1.00 93.31 81 ASP A N 1
ATOM 629 C CA . ASP A 1 81 ? 2.629 10.237 -18.011 1.00 93.31 81 ASP A CA 1
ATOM 630 C C . ASP A 1 81 ? 1.707 9.290 -18.792 1.00 93.31 81 ASP A C 1
ATOM 632 O O . ASP A 1 81 ? 1.372 9.493 -19.955 1.00 93.31 81 ASP A O 1
ATOM 636 N N . CYS A 1 82 ? 1.183 8.286 -18.093 1.00 93.75 82 CYS A N 1
ATOM 637 C CA . CYS A 1 82 ? 0.215 7.310 -18.588 1.00 93.75 82 CYS A CA 1
ATOM 638 C C . CYS A 1 82 ? -1.237 7.679 -18.226 1.00 93.75 82 CYS A C 1
ATOM 640 O O . CYS A 1 82 ? -2.086 6.803 -18.039 1.00 93.75 82 CYS A O 1
ATOM 642 N N . GLY A 1 83 ? -1.559 8.973 -18.118 1.00 91.38 83 GLY A N 1
ATOM 643 C CA . GLY A 1 83 ? -2.852 9.462 -17.611 1.00 91.38 83 GLY A CA 1
ATOM 644 C C . GLY A 1 83 ? -4.076 9.051 -18.445 1.00 91.38 83 GLY A C 1
ATOM 645 O O . GLY A 1 83 ? -5.204 9.092 -17.954 1.00 91.38 83 GLY A O 1
ATOM 646 N N . LYS A 1 84 ? -3.864 8.604 -19.690 1.00 91.38 84 LYS A N 1
ATOM 647 C CA . LYS A 1 84 ? -4.896 8.063 -20.598 1.00 91.38 84 LYS A CA 1
ATOM 648 C C . LYS A 1 84 ? -4.676 6.589 -20.962 1.00 91.38 84 LYS A C 1
ATOM 650 O O . LYS A 1 84 ? -5.440 6.036 -21.749 1.00 91.38 84 LYS A O 1
ATOM 655 N N . THR A 1 85 ? -3.660 5.960 -20.380 1.00 92.19 85 THR A N 1
ATOM 656 C CA . THR A 1 85 ? -3.190 4.623 -20.745 1.00 92.19 85 THR A CA 1
ATOM 657 C C . THR A 1 85 ? -3.468 3.646 -19.611 1.00 92.19 85 THR A C 1
ATOM 659 O O . THR A 1 85 ? -3.272 3.953 -18.432 1.00 92.19 85 THR A O 1
ATOM 662 N N . SER A 1 86 ? -3.926 2.446 -19.963 1.00 95.38 86 SER A N 1
ATOM 663 C CA . SER A 1 86 ? -3.975 1.322 -19.026 1.00 95.38 86 SER A CA 1
ATOM 664 C C . SER A 1 86 ? -2.643 0.580 -19.051 1.00 95.38 86 SER A C 1
ATOM 666 O O . SER A 1 86 ? -2.209 0.138 -20.107 1.00 95.38 86 SER A O 1
ATOM 668 N N . VAL A 1 87 ? -1.992 0.429 -17.907 1.00 97.00 87 VAL A N 1
ATOM 669 C CA . VAL A 1 87 ? -0.714 -0.266 -17.763 1.00 97.00 87 VAL A CA 1
ATOM 670 C C . VAL A 1 87 ? -0.952 -1.629 -17.124 1.00 97.00 87 VAL A C 1
ATOM 672 O O . VAL A 1 87 ? -1.520 -1.729 -16.031 1.00 97.00 87 VAL A O 1
ATOM 675 N N . LEU A 1 88 ? -0.503 -2.678 -17.807 1.00 96.69 88 LEU A N 1
ATOM 676 C CA . LEU A 1 88 ? -0.533 -4.056 -17.332 1.00 96.69 88 LEU A CA 1
ATOM 677 C C . LEU A 1 88 ? 0.900 -4.514 -17.072 1.00 96.69 88 LEU A C 1
ATOM 679 O O . LEU A 1 88 ? 1.718 -4.569 -17.988 1.00 96.69 88 LEU A O 1
ATOM 683 N N . VAL A 1 89 ? 1.215 -4.844 -15.822 1.00 96.12 89 VAL A N 1
ATOM 684 C CA . VAL A 1 89 ? 2.543 -5.333 -15.442 1.00 96.12 89 VAL A CA 1
ATOM 685 C C . VAL A 1 89 ? 2.478 -6.840 -15.293 1.00 96.12 89 VAL A C 1
ATOM 687 O O . VAL A 1 89 ? 1.883 -7.349 -14.343 1.00 96.12 89 VAL A O 1
ATOM 690 N N . PHE A 1 90 ? 3.068 -7.547 -16.253 1.00 94.19 90 PHE A N 1
ATOM 691 C CA . PHE A 1 90 ? 3.014 -9.001 -16.323 1.00 94.19 90 PHE A CA 1
ATOM 692 C C . PHE A 1 90 ? 3.977 -9.665 -15.334 1.00 94.19 90 PHE A C 1
ATOM 694 O O . PHE A 1 90 ? 4.923 -9.026 -14.861 1.00 94.19 90 PHE A O 1
ATOM 701 N N . PRO A 1 91 ? 3.763 -10.959 -15.027 1.00 92.19 91 PRO A N 1
ATOM 702 C CA . PRO A 1 91 ? 4.662 -11.719 -14.175 1.00 92.19 91 PRO A CA 1
ATOM 703 C C . PRO A 1 91 ? 6.113 -11.591 -14.636 1.00 92.19 91 PRO A C 1
ATOM 705 O O . PRO A 1 91 ? 6.397 -11.672 -15.830 1.00 92.19 91 PRO A O 1
ATOM 708 N N . ARG A 1 92 ? 7.030 -11.430 -13.677 1.00 87.12 92 ARG A N 1
ATOM 709 C CA . ARG A 1 92 ? 8.480 -11.368 -13.902 1.00 87.12 92 ARG A CA 1
ATOM 710 C C . ARG A 1 92 ? 8.950 -10.195 -14.772 1.00 87.12 92 ARG A C 1
ATOM 712 O O . ARG A 1 92 ? 10.107 -10.207 -15.190 1.00 87.12 92 ARG A O 1
ATOM 719 N N . ALA A 1 93 ? 8.125 -9.160 -14.967 1.00 89.12 93 ALA A N 1
ATOM 720 C CA . ALA A 1 93 ? 8.504 -7.956 -15.710 1.00 89.12 93 ALA A CA 1
ATOM 721 C C . ALA A 1 93 ? 9.830 -7.352 -15.221 1.00 89.12 93 ALA A C 1
ATOM 723 O O . ALA A 1 93 ? 10.635 -6.934 -16.043 1.00 89.12 93 ALA A O 1
ATOM 724 N N . PHE A 1 94 ? 10.078 -7.383 -13.908 1.00 87.88 94 PHE A N 1
ATOM 725 C CA . PHE A 1 94 ? 11.312 -6.885 -13.289 1.00 87.88 94 PHE A CA 1
ATOM 726 C C . PHE A 1 94 ? 12.283 -7.990 -12.840 1.00 87.88 94 PHE A C 1
ATOM 728 O O . PHE A 1 94 ? 13.274 -7.697 -12.179 1.00 87.88 94 PHE A O 1
ATOM 735 N N . SER A 1 95 ? 12.011 -9.263 -13.145 1.00 80.81 95 SER A N 1
ATOM 736 C CA . SER A 1 95 ? 12.845 -10.376 -12.662 1.00 80.81 95 SER A CA 1
ATOM 737 C C . SER A 1 95 ? 14.298 -10.220 -13.105 1.00 80.81 95 SER A C 1
ATOM 739 O O . SER A 1 95 ? 14.529 -9.793 -14.223 1.00 80.81 95 SER A O 1
ATOM 741 N N . GLN A 1 96 ? 15.272 -10.590 -12.269 1.00 77.12 96 GLN A N 1
ATOM 742 C CA . GLN A 1 96 ? 16.718 -10.463 -12.551 1.00 77.12 96 GLN A CA 1
ATOM 743 C C . GLN A 1 96 ? 17.274 -9.027 -12.567 1.00 77.12 96 GLN A C 1
ATOM 745 O O . GLN A 1 96 ? 18.475 -8.855 -12.758 1.00 77.12 96 GLN A O 1
ATOM 750 N N . LEU A 1 97 ? 16.452 -7.999 -12.335 1.00 81.12 97 LEU A N 1
ATOM 751 C CA . LEU A 1 97 ? 16.956 -6.642 -12.122 1.00 81.12 97 LEU A CA 1
ATOM 752 C C . LEU A 1 97 ? 17.406 -6.459 -10.667 1.00 81.12 97 LEU A C 1
ATOM 754 O O . LEU A 1 97 ? 16.730 -6.912 -9.743 1.00 81.12 97 LEU A O 1
ATOM 758 N N . ASN A 1 98 ? 18.505 -5.735 -10.450 1.00 83.62 98 ASN A N 1
ATOM 759 C CA . ASN A 1 98 ? 18.979 -5.364 -9.112 1.00 83.62 98 ASN A CA 1
ATOM 760 C C . ASN A 1 98 ? 18.541 -3.935 -8.740 1.00 83.62 98 ASN A C 1
ATOM 762 O O . ASN A 1 98 ? 19.356 -3.066 -8.429 1.00 83.62 98 ASN A O 1
ATOM 766 N N . LEU A 1 99 ? 17.234 -3.674 -8.832 1.00 87.81 99 LEU A N 1
ATOM 767 C CA . LEU A 1 99 ? 16.670 -2.349 -8.572 1.00 87.81 99 LEU A CA 1
ATOM 768 C C . LEU A 1 99 ? 16.707 -2.006 -7.075 1.00 87.81 99 LEU A C 1
ATOM 770 O O . LEU A 1 99 ? 16.483 -2.850 -6.209 1.00 87.81 99 LEU A O 1
ATOM 774 N N . LYS A 1 100 ? 16.858 -0.716 -6.785 1.00 91.44 100 LYS A N 1
ATOM 775 C CA . LYS A 1 100 ? 16.609 -0.077 -5.486 1.00 91.44 100 LYS A CA 1
ATOM 776 C C . LYS A 1 100 ? 15.218 0.542 -5.402 1.00 91.44 100 LYS A C 1
ATOM 778 O O . LYS A 1 100 ? 14.682 0.703 -4.302 1.00 91.44 100 LYS A O 1
ATOM 783 N N . SER A 1 101 ? 14.628 0.912 -6.542 1.00 93.56 101 SER A N 1
ATOM 784 C CA . SER A 1 101 ? 13.280 1.478 -6.564 1.00 93.56 101 SER A CA 1
ATOM 785 C C . SER A 1 101 ? 12.485 1.225 -7.844 1.00 93.56 101 SER A C 1
ATOM 787 O O . SER A 1 101 ? 13.045 1.069 -8.930 1.00 93.56 101 SER A O 1
ATOM 789 N N . VAL A 1 102 ? 11.159 1.199 -7.689 1.00 95.44 102 VAL A N 1
ATOM 790 C CA . VAL A 1 102 ? 10.174 1.142 -8.776 1.00 95.44 102 VAL A CA 1
ATOM 791 C C . VAL A 1 102 ? 9.092 2.191 -8.519 1.00 95.44 102 VAL A C 1
ATOM 793 O O . VAL A 1 102 ? 8.448 2.183 -7.466 1.00 95.44 102 VAL A O 1
ATOM 796 N N . THR A 1 103 ? 8.860 3.067 -9.494 1.00 97.25 103 THR A N 1
ATOM 797 C CA . THR A 1 103 ? 7.885 4.158 -9.399 1.00 97.25 103 THR A CA 1
ATOM 798 C C . THR A 1 103 ? 6.893 4.117 -10.553 1.00 97.25 103 THR A C 1
ATOM 800 O O . THR A 1 103 ? 7.275 4.072 -11.718 1.00 97.25 103 THR A O 1
ATOM 803 N N . PHE A 1 104 ? 5.609 4.210 -10.219 1.00 97.81 104 PHE A N 1
ATOM 804 C CA . PHE A 1 104 ? 4.504 4.410 -11.149 1.00 97.81 104 PHE A CA 1
ATOM 805 C C . PHE A 1 104 ? 3.796 5.720 -10.800 1.00 97.81 104 PHE A C 1
ATOM 807 O O . PHE A 1 104 ? 3.277 5.870 -9.688 1.00 97.81 104 PHE A O 1
ATOM 814 N N . TYR A 1 105 ? 3.775 6.663 -11.739 1.00 97.44 105 TYR A N 1
ATOM 815 C CA . TYR A 1 105 ? 3.232 8.004 -11.536 1.00 97.44 105 TYR A CA 1
ATOM 816 C C . TYR A 1 105 ? 2.266 8.395 -12.656 1.00 97.44 105 TYR A C 1
ATOM 818 O O . TYR A 1 105 ? 2.544 8.141 -13.821 1.00 97.44 105 TYR A O 1
ATOM 826 N N . ASN A 1 106 ? 1.155 9.054 -12.318 1.00 97.12 106 ASN A N 1
ATOM 827 C CA . ASN A 1 106 ? 0.209 9.609 -13.295 1.00 97.12 106 ASN A CA 1
ATOM 828 C C . ASN A 1 106 ? -0.296 8.548 -14.296 1.00 97.12 106 ASN A C 1
ATOM 830 O O . ASN A 1 106 ? -0.018 8.611 -15.492 1.00 97.12 106 ASN A O 1
ATOM 834 N N . ILE A 1 107 ? -1.016 7.539 -13.796 1.00 96.75 107 ILE A N 1
ATOM 835 C CA . ILE A 1 107 ? -1.511 6.406 -14.598 1.00 96.75 107 ILE A CA 1
ATOM 836 C C . ILE A 1 107 ? -3.031 6.300 -14.483 1.00 96.75 107 ILE A C 1
ATOM 838 O O . ILE A 1 107 ? -3.591 6.340 -13.385 1.00 96.75 107 ILE A O 1
ATOM 842 N N . SER A 1 108 ? -3.723 6.118 -15.610 1.00 95.50 108 SER A N 1
ATOM 843 C CA . SER A 1 108 ? -5.180 5.936 -15.612 1.00 95.50 108 SER A CA 1
ATOM 844 C C . SER A 1 108 ? -5.593 4.628 -14.926 1.00 95.50 108 SER A C 1
ATOM 846 O O . SER A 1 108 ? -6.362 4.602 -13.961 1.00 95.50 108 SER A O 1
ATOM 848 N N . SER A 1 109 ? -5.043 3.509 -15.385 1.00 96.88 109 SER A N 1
ATOM 849 C CA . SER A 1 109 ? -5.305 2.202 -14.792 1.00 96.88 109 SER A CA 1
ATOM 850 C C . SER A 1 109 ? -4.016 1.422 -14.673 1.00 96.88 109 SER A C 1
ATOM 852 O O . SER A 1 109 ? -3.318 1.270 -15.665 1.00 96.88 109 SER A O 1
ATOM 854 N N . LEU A 1 110 ? -3.690 0.942 -13.476 1.00 97.62 110 LEU A N 1
ATOM 855 C CA . LEU A 1 110 ? -2.527 0.097 -13.236 1.00 97.62 110 LEU A CA 1
ATOM 856 C C . LEU A 1 110 ? -2.988 -1.249 -12.688 1.00 97.62 110 LEU A C 1
ATOM 858 O O . LEU A 1 110 ? -3.598 -1.312 -11.616 1.00 97.62 110 LEU A O 1
ATOM 862 N N . THR A 1 111 ? -2.666 -2.321 -13.410 1.00 96.88 111 THR A N 1
ATOM 863 C CA . THR A 1 111 ? -2.855 -3.693 -12.935 1.00 96.88 111 THR A CA 1
ATOM 864 C C . THR A 1 111 ? -1.511 -4.386 -12.790 1.00 96.88 111 THR A C 1
ATOM 866 O O . THR A 1 111 ? -0.764 -4.518 -13.756 1.00 96.88 111 THR A O 1
ATOM 869 N N . LEU A 1 112 ? -1.224 -4.846 -11.575 1.00 96.38 112 LEU A N 1
ATOM 870 C CA . LEU A 1 112 ? -0.078 -5.693 -11.271 1.00 96.38 112 LEU A CA 1
ATOM 871 C C . LEU A 1 112 ? -0.530 -7.151 -11.247 1.00 96.38 112 LEU A C 1
ATOM 873 O O . LEU A 1 112 ? -1.261 -7.547 -10.335 1.00 96.38 112 LEU A O 1
ATOM 877 N N . GLU A 1 113 ? -0.116 -7.931 -12.242 1.00 95.06 113 GLU A N 1
ATOM 878 C CA . GLU A 1 113 ? -0.370 -9.373 -12.296 1.00 95.06 113 GLU A CA 1
ATOM 879 C C . GLU A 1 113 ? 0.502 -10.137 -11.274 1.00 95.06 113 GLU A C 1
ATOM 881 O O . GLU A 1 113 ? 1.444 -9.567 -10.706 1.00 95.06 113 GLU A O 1
ATOM 886 N N . PRO A 1 114 ? 0.195 -11.414 -10.969 1.00 91.94 114 PRO A N 1
ATOM 887 C CA . PRO A 1 114 ? 0.979 -12.193 -10.015 1.00 91.94 114 PRO A CA 1
ATOM 888 C C . PRO A 1 114 ? 2.472 -12.185 -10.342 1.00 91.94 114 PRO A C 1
ATOM 890 O O . PRO A 1 114 ? 2.857 -12.325 -11.499 1.00 91.94 114 PRO A O 1
ATOM 893 N N . TYR A 1 115 ? 3.324 -12.024 -9.329 1.00 90.88 115 TYR A N 1
ATOM 894 C CA . TYR A 1 115 ? 4.782 -11.936 -9.476 1.00 90.88 115 TYR A CA 1
ATOM 895 C C . TYR A 1 115 ? 5.281 -10.830 -10.422 1.00 90.88 115 TYR A C 1
ATOM 897 O O . TYR A 1 115 ? 6.377 -10.947 -10.971 1.00 90.88 115 TYR A O 1
ATOM 905 N N . SER A 1 116 ? 4.502 -9.767 -10.646 1.00 93.31 116 SER A N 1
ATOM 906 C CA . SER A 1 116 ? 4.903 -8.649 -11.512 1.00 93.31 116 SER A CA 1
ATOM 907 C C . SER A 1 116 ? 6.205 -7.971 -11.065 1.00 93.31 116 SER A C 1
ATOM 909 O O . SER A 1 116 ? 7.145 -7.856 -11.853 1.00 93.31 116 SER A O 1
ATOM 911 N N . ILE A 1 117 ? 6.296 -7.605 -9.783 1.00 91.12 117 ILE A N 1
ATOM 912 C CA . ILE A 1 117 ? 7.487 -7.075 -9.117 1.00 91.12 117 ILE A CA 1
ATOM 913 C C . ILE A 1 117 ? 8.061 -8.203 -8.258 1.00 91.12 117 ILE A C 1
ATOM 915 O O . ILE A 1 117 ? 7.816 -8.273 -7.054 1.00 91.12 117 ILE A O 1
ATOM 919 N N . HIS A 1 118 ? 8.781 -9.121 -8.901 1.00 89.44 118 HIS A N 1
ATOM 920 C CA . HIS A 1 118 ? 9.496 -10.207 -8.235 1.00 89.44 118 HIS A CA 1
ATOM 921 C C . HIS A 1 118 ? 11.002 -9.948 -8.281 1.00 89.44 118 HIS A C 1
ATOM 923 O O . HIS A 1 118 ? 11.611 -10.059 -9.346 1.00 89.44 118 HIS A O 1
ATOM 929 N N . LEU A 1 119 ? 11.575 -9.558 -7.143 1.00 86.19 119 LEU A N 1
ATOM 930 C CA . LEU A 1 119 ? 12.939 -9.038 -7.048 1.00 86.19 119 LEU A CA 1
ATOM 931 C C . LEU A 1 119 ? 13.676 -9.638 -5.852 1.00 86.19 119 LEU A C 1
ATOM 933 O O . LEU A 1 119 ? 13.113 -9.732 -4.762 1.00 86.19 119 LEU A O 1
ATOM 937 N N . ASN A 1 120 ? 14.963 -9.928 -6.045 1.00 84.94 120 ASN A N 1
ATOM 938 C CA . ASN A 1 120 ? 15.892 -10.328 -4.986 1.00 84.94 120 ASN A CA 1
ATOM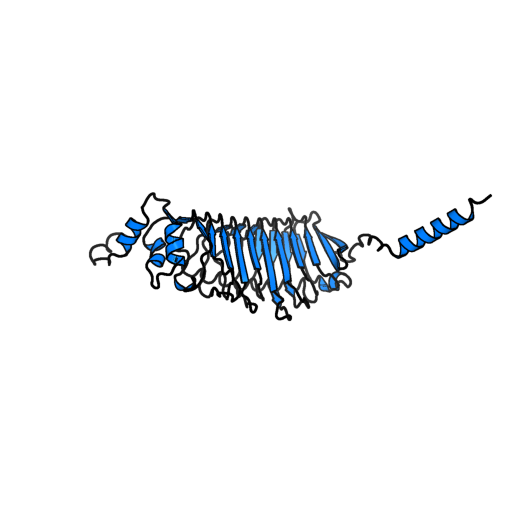 939 C C . ASN A 1 120 ? 17.074 -9.345 -4.951 1.00 84.94 120 ASN A C 1
ATOM 941 O O . ASN A 1 120 ? 18.176 -9.709 -5.360 1.00 84.94 120 ASN A O 1
ATOM 945 N N . PRO A 1 121 ? 16.851 -8.066 -4.599 1.00 80.44 121 PRO A N 1
ATOM 946 C CA . PRO A 1 121 ? 17.877 -7.057 -4.781 1.00 80.44 121 PRO A CA 1
ATOM 947 C C . PRO A 1 121 ? 18.944 -7.143 -3.682 1.00 80.44 121 PRO A C 1
ATOM 949 O O . PRO A 1 121 ? 18.646 -7.325 -2.497 1.00 80.44 121 PRO A O 1
ATOM 952 N N . GLU A 1 122 ? 20.199 -6.935 -4.068 1.00 81.56 122 GLU A N 1
ATOM 953 C CA . GLU A 1 122 ? 21.369 -6.882 -3.183 1.00 81.56 122 GLU A CA 1
ATOM 954 C C . GLU A 1 122 ? 21.532 -5.481 -2.572 1.00 81.56 122 GLU A C 1
ATOM 956 O O . GLU A 1 122 ? 22.597 -4.862 -2.598 1.00 81.56 122 GLU A O 1
ATOM 961 N N . VAL A 1 123 ? 20.439 -4.937 -2.036 1.00 80.12 123 VAL A N 1
ATOM 962 C CA . VAL A 1 123 ? 20.432 -3.607 -1.421 1.00 80.12 123 VAL A CA 1
ATOM 963 C C . VAL A 1 123 ? 20.702 -3.700 0.072 1.00 80.12 123 VAL A C 1
ATOM 965 O O . VAL A 1 123 ? 20.055 -4.453 0.800 1.00 80.12 123 VAL A O 1
ATOM 968 N N . LYS A 1 124 ? 21.665 -2.900 0.536 1.00 78.94 124 LYS A N 1
ATOM 969 C CA . LYS A 1 124 ? 21.999 -2.763 1.963 1.00 78.94 124 LYS A CA 1
ATOM 970 C C . LYS A 1 124 ? 20.934 -1.977 2.735 1.00 78.94 124 LYS A C 1
ATOM 972 O O . LYS A 1 124 ? 20.740 -2.224 3.924 1.00 78.94 124 LYS A O 1
ATOM 977 N N . ASP A 1 125 ? 20.228 -1.091 2.035 1.00 82.88 125 ASP A N 1
ATOM 978 C CA . ASP A 1 125 ? 19.238 -0.168 2.590 1.00 82.88 125 ASP A CA 1
ATOM 979 C C . ASP A 1 125 ? 17.797 -0.599 2.274 1.00 82.88 125 ASP A C 1
ATOM 981 O O . ASP A 1 125 ? 17.462 -1.784 2.273 1.00 82.88 125 ASP A O 1
ATOM 985 N N . ALA A 1 126 ? 16.902 0.368 2.062 1.00 85.00 126 ALA A N 1
ATOM 986 C CA . ALA A 1 126 ? 15.502 0.107 1.789 1.00 85.00 126 ALA A CA 1
ATOM 987 C C . ALA A 1 126 ? 15.197 0.023 0.288 1.00 85.00 126 ALA A C 1
ATOM 989 O O . ALA A 1 126 ? 15.646 0.864 -0.488 1.00 85.00 126 ALA A O 1
ATOM 990 N N . PHE A 1 127 ? 14.365 -0.946 -0.096 1.00 91.44 127 PHE A N 1
ATOM 991 C CA . PHE A 1 127 ? 13.788 -1.027 -1.437 1.00 91.44 127 PHE A CA 1
ATOM 992 C C . PHE A 1 127 ? 12.505 -0.192 -1.500 1.00 91.44 127 PHE A C 1
ATOM 994 O O . PHE A 1 127 ? 11.604 -0.393 -0.684 1.00 91.44 127 PHE A O 1
ATOM 1001 N N . ASN A 1 128 ? 12.399 0.745 -2.441 1.00 94.81 128 ASN A N 1
ATOM 1002 C CA . ASN A 1 128 ? 11.285 1.697 -2.482 1.00 94.81 128 ASN A CA 1
ATOM 1003 C C . ASN A 1 128 ? 10.316 1.395 -3.630 1.00 94.81 128 ASN A C 1
ATOM 1005 O O . ASN A 1 128 ? 10.708 1.380 -4.793 1.00 94.81 128 ASN A O 1
ATOM 1009 N N . ILE A 1 129 ? 9.032 1.232 -3.317 1.00 95.56 129 ILE A N 1
ATOM 1010 C CA . ILE A 1 129 ? 7.962 1.106 -4.312 1.00 95.56 129 ILE A CA 1
ATOM 1011 C C . ILE A 1 129 ? 6.993 2.267 -4.138 1.00 95.56 129 ILE A C 1
ATOM 1013 O O . ILE A 1 129 ? 6.455 2.466 -3.046 1.00 95.56 129 ILE A O 1
ATOM 1017 N N . THR A 1 130 ? 6.738 3.010 -5.214 1.00 97.88 130 THR A N 1
ATOM 1018 C CA . THR A 1 130 ? 5.814 4.150 -5.193 1.00 97.88 130 THR A CA 1
ATOM 1019 C C . THR A 1 130 ? 4.746 4.026 -6.272 1.00 97.88 130 THR A C 1
ATOM 1021 O O . THR A 1 130 ? 5.052 3.893 -7.452 1.00 97.88 130 THR A O 1
ATOM 1024 N N . PHE A 1 131 ? 3.485 4.143 -5.862 1.00 97.31 131 PHE A N 1
ATOM 1025 C CA . PHE A 1 131 ? 2.318 4.297 -6.725 1.00 97.31 131 PHE A CA 1
ATOM 1026 C C . PHE A 1 131 ? 1.676 5.649 -6.414 1.00 97.31 131 PHE A C 1
ATOM 1028 O O . PHE A 1 131 ? 1.222 5.861 -5.290 1.00 97.31 131 PHE A O 1
ATOM 1035 N N . SER A 1 132 ? 1.649 6.579 -7.366 1.00 97.44 132 SER A N 1
ATOM 1036 C CA . SER A 1 132 ? 1.147 7.937 -7.123 1.00 97.44 132 SER A CA 1
ATOM 1037 C C . SER A 1 132 ? 0.335 8.466 -8.301 1.00 97.44 132 SER A C 1
ATOM 1039 O O . SER A 1 132 ? 0.696 8.242 -9.452 1.00 97.44 132 SER A O 1
ATOM 1041 N N . LEU A 1 133 ? -0.752 9.189 -8.018 1.00 96.81 133 LEU A N 1
ATOM 1042 C CA . LEU A 1 133 ? -1.702 9.677 -9.030 1.00 96.81 133 LEU A CA 1
ATOM 1043 C C . LEU A 1 133 ? -2.202 8.540 -9.943 1.00 96.81 133 LEU A C 1
ATOM 1045 O O . LEU A 1 133 ? -2.082 8.597 -11.167 1.00 96.81 133 LEU A O 1
ATOM 1049 N N . ILE A 1 134 ? -2.730 7.474 -9.335 1.00 96.94 134 ILE A N 1
ATOM 1050 C CA . ILE A 1 134 ? -3.224 6.295 -10.059 1.00 96.94 134 ILE A CA 1
ATOM 1051 C C . ILE A 1 134 ? -4.750 6.283 -10.016 1.00 96.94 134 ILE A C 1
ATOM 1053 O O . ILE A 1 134 ? -5.337 5.979 -8.978 1.00 96.94 134 ILE A O 1
ATOM 1057 N N . THR A 1 135 ? -5.426 6.562 -11.132 1.00 95.75 135 THR A N 1
ATOM 1058 C CA . THR A 1 135 ? -6.897 6.685 -11.104 1.00 95.75 135 THR A CA 1
ATOM 1059 C C . THR A 1 135 ? -7.556 5.379 -10.657 1.00 95.75 135 THR A C 1
ATOM 1061 O O . THR A 1 135 ? -8.426 5.404 -9.786 1.00 95.75 135 THR A O 1
ATOM 1064 N N . THR A 1 136 ? -7.104 4.231 -11.176 1.00 95.25 136 THR A N 1
ATOM 1065 C CA . THR A 1 136 ? -7.524 2.896 -10.722 1.00 95.25 136 THR A CA 1
ATOM 1066 C C . THR A 1 136 ? -6.330 1.965 -10.516 1.00 95.25 136 THR A C 1
ATOM 1068 O O . THR A 1 136 ? -5.521 1.778 -11.418 1.00 95.25 136 THR A O 1
ATOM 1071 N N . LEU A 1 137 ? -6.228 1.364 -9.328 1.00 94.50 137 LEU A N 1
ATOM 1072 C CA . LEU A 1 137 ? -5.154 0.439 -8.957 1.00 94.50 137 LEU A CA 1
ATOM 1073 C C . LEU A 1 137 ? -5.719 -0.952 -8.650 1.00 94.50 137 LEU A C 1
ATOM 1075 O O . LEU A 1 137 ? -6.619 -1.100 -7.814 1.00 94.50 137 LEU A O 1
ATOM 1079 N N . SER A 1 138 ? -5.172 -1.967 -9.313 1.00 93.06 138 SER A N 1
ATOM 1080 C CA . SER A 1 138 ? -5.457 -3.382 -9.088 1.00 93.06 138 SER A CA 1
ATOM 1081 C C . SER A 1 138 ? -4.155 -4.130 -8.830 1.00 93.06 138 SER A C 1
ATOM 1083 O O . SER A 1 138 ? -3.265 -4.144 -9.674 1.00 93.06 138 SER A O 1
ATOM 1085 N N . ILE A 1 139 ? -4.035 -4.767 -7.670 1.00 91.06 139 ILE A N 1
ATOM 1086 C CA . ILE A 1 139 ? -2.855 -5.557 -7.314 1.00 91.06 139 ILE A CA 1
ATOM 1087 C C . ILE A 1 139 ? -3.311 -6.997 -7.058 1.00 91.06 139 ILE A C 1
ATOM 1089 O O . ILE A 1 139 ? -4.104 -7.272 -6.145 1.00 91.06 139 ILE A O 1
ATOM 1093 N N . ARG A 1 140 ? -2.858 -7.916 -7.916 1.00 90.50 140 ARG A N 1
ATOM 1094 C CA . ARG A 1 140 ? -3.167 -9.348 -7.832 1.00 90.50 140 ARG A CA 1
ATOM 1095 C C . ARG A 1 140 ? -2.361 -10.024 -6.719 1.00 90.50 140 ARG A C 1
ATOM 1097 O O . ARG A 1 140 ? -1.528 -9.407 -6.063 1.00 90.50 140 ARG A O 1
ATOM 1104 N N . LYS A 1 141 ? -2.658 -11.300 -6.470 1.00 86.44 141 LYS A N 1
ATOM 1105 C CA . LYS A 1 141 ? -1.978 -12.115 -5.454 1.00 86.44 141 LYS A CA 1
ATOM 1106 C C . LYS A 1 141 ? -0.488 -12.240 -5.793 1.00 86.44 141 LYS A C 1
ATOM 1108 O O . LYS A 1 141 ? -0.163 -12.448 -6.956 1.00 86.44 141 LYS A O 1
ATOM 1113 N N . ASP A 1 142 ? 0.379 -12.122 -4.787 1.00 86.69 142 ASP A N 1
ATOM 1114 C CA . ASP A 1 142 ? 1.843 -12.212 -4.894 1.00 86.69 142 ASP A CA 1
ATOM 1115 C C . ASP A 1 142 ? 2.453 -11.267 -5.948 1.00 86.69 142 ASP A C 1
ATOM 1117 O O . ASP A 1 142 ? 3.553 -11.501 -6.448 1.00 86.69 142 ASP A O 1
ATOM 1121 N N . ALA A 1 143 ? 1.735 -10.204 -6.331 1.00 91.12 143 ALA A N 1
ATOM 1122 C CA . ALA A 1 143 ? 2.156 -9.289 -7.385 1.00 91.12 143 ALA A CA 1
ATOM 1123 C C . ALA A 1 143 ? 3.434 -8.530 -7.015 1.00 91.12 143 ALA A C 1
ATOM 1125 O O . ALA A 1 143 ? 4.264 -8.289 -7.889 1.00 91.12 143 ALA A O 1
ATOM 1126 N N . VAL A 1 144 ? 3.597 -8.191 -5.736 1.00 90.69 144 VAL A N 1
ATOM 1127 C CA . VAL A 1 144 ? 4.831 -7.641 -5.175 1.00 90.69 144 VAL A CA 1
ATOM 1128 C C . VAL A 1 144 ? 5.456 -8.703 -4.283 1.00 90.69 144 VAL A C 1
ATOM 1130 O O . VAL A 1 144 ? 4.887 -9.052 -3.253 1.00 90.69 144 VAL A O 1
ATOM 1133 N N . ASN A 1 145 ? 6.619 -9.214 -4.672 1.00 88.56 145 ASN A N 1
ATOM 1134 C CA . ASN A 1 145 ? 7.374 -10.215 -3.931 1.00 88.56 145 ASN A CA 1
ATOM 1135 C C . ASN A 1 145 ? 8.859 -9.838 -3.941 1.00 88.56 145 ASN A C 1
ATOM 1137 O O . ASN A 1 145 ? 9.561 -10.104 -4.917 1.00 88.56 145 ASN A O 1
ATOM 1141 N N . VAL A 1 146 ? 9.309 -9.186 -2.867 1.00 86.94 146 VAL A N 1
ATOM 1142 C CA . VAL A 1 146 ? 10.678 -8.669 -2.747 1.00 86.94 146 VAL A CA 1
ATOM 1143 C C . VAL A 1 146 ? 11.407 -9.389 -1.617 1.00 86.94 146 VAL A C 1
ATOM 1145 O O . VAL A 1 146 ? 11.023 -9.268 -0.448 1.00 86.94 146 VAL A O 1
ATOM 1148 N N . GLN A 1 147 ? 12.470 -10.117 -1.959 1.00 86.31 147 GLN A N 1
ATOM 1149 C CA . GLN A 1 147 ? 13.309 -10.838 -1.002 1.00 86.31 147 GLN A CA 1
ATOM 1150 C C . GLN A 1 147 ? 14.595 -10.052 -0.755 1.00 86.31 147 GLN A C 1
ATOM 1152 O O . GLN A 1 147 ? 15.416 -9.876 -1.647 1.00 86.31 147 GLN A O 1
ATOM 1157 N N . LEU A 1 148 ? 14.759 -9.552 0.468 1.00 83.12 148 LEU A N 1
ATOM 1158 C CA . LEU A 1 148 ? 15.916 -8.752 0.864 1.00 83.12 148 LEU A CA 1
ATOM 1159 C C . LEU A 1 148 ? 16.855 -9.603 1.713 1.00 83.12 148 LEU A C 1
ATOM 1161 O O . LEU A 1 148 ? 16.461 -10.075 2.780 1.00 83.12 148 LEU A O 1
ATOM 1165 N N . HIS A 1 149 ? 18.095 -9.773 1.253 1.00 80.38 149 HIS A N 1
ATOM 1166 C CA . HIS A 1 149 ? 19.090 -10.613 1.928 1.00 80.38 149 HIS A CA 1
ATOM 1167 C C . HIS A 1 149 ? 19.743 -9.921 3.134 1.00 80.38 149 HIS A C 1
ATOM 1169 O O . HIS A 1 149 ? 20.186 -10.586 4.070 1.00 80.38 149 HIS A O 1
ATOM 1175 N N . HIS A 1 150 ? 19.775 -8.584 3.162 1.00 82.25 150 HIS A N 1
ATOM 1176 C CA . HIS A 1 150 ? 20.397 -7.848 4.260 1.00 82.25 150 HIS A CA 1
ATOM 1177 C C . HIS A 1 150 ? 19.511 -7.807 5.533 1.00 82.25 150 HIS A C 1
ATOM 1179 O O . HIS A 1 150 ? 18.329 -7.439 5.470 1.00 82.25 150 HIS A O 1
ATOM 1185 N N . PRO A 1 151 ? 20.066 -8.096 6.733 1.00 75.19 151 PRO A N 1
ATOM 1186 C CA . PRO A 1 151 ? 19.311 -8.154 7.996 1.00 75.19 151 PRO A CA 1
ATOM 1187 C C . PRO A 1 151 ? 18.595 -6.860 8.396 1.00 75.19 151 PRO A C 1
ATOM 1189 O O . PRO A 1 151 ? 17.585 -6.913 9.100 1.00 75.19 151 PRO A O 1
ATOM 1192 N N . HIS A 1 152 ? 19.048 -5.706 7.907 1.00 77.06 152 HIS A N 1
ATOM 1193 C CA . HIS A 1 152 ? 18.438 -4.397 8.177 1.00 77.06 152 HIS A CA 1
ATOM 1194 C C . HIS A 1 152 ? 17.698 -3.801 6.973 1.00 77.06 152 HIS A C 1
ATOM 1196 O O . HIS A 1 152 ? 16.968 -2.823 7.132 1.00 77.06 152 HIS A O 1
ATOM 1202 N N . ALA A 1 153 ? 17.827 -4.414 5.794 1.00 82.88 153 ALA A N 1
ATOM 1203 C CA . ALA A 1 153 ? 17.099 -3.993 4.608 1.00 82.88 153 ALA A CA 1
ATOM 1204 C C . ALA A 1 153 ? 15.603 -4.275 4.770 1.00 82.88 153 ALA A C 1
ATOM 1206 O O . ALA A 1 153 ? 15.205 -5.287 5.354 1.00 82.88 153 ALA A O 1
ATOM 1207 N N . GLY A 1 154 ? 14.773 -3.378 4.250 1.00 86.69 154 GLY A N 1
ATOM 1208 C CA . GLY A 1 154 ? 13.320 -3.513 4.259 1.00 86.69 154 GLY A CA 1
ATOM 1209 C C . GLY A 1 154 ? 12.677 -2.736 3.115 1.00 86.69 154 GLY A C 1
ATOM 1210 O O . GLY A 1 154 ? 13.290 -1.864 2.516 1.00 86.69 154 GLY A O 1
ATOM 1211 N N . MET A 1 155 ? 11.438 -3.054 2.789 1.00 89.56 155 MET A N 1
ATOM 1212 C CA . MET A 1 155 ? 10.683 -2.429 1.717 1.00 89.56 155 MET A CA 1
ATOM 1213 C C . MET A 1 155 ? 9.875 -1.245 2.252 1.00 89.56 155 MET A C 1
ATOM 1215 O O . MET A 1 155 ? 9.153 -1.383 3.242 1.00 89.56 155 MET A O 1
ATOM 1219 N N . ASN A 1 156 ? 9.955 -0.106 1.572 1.00 92.25 156 ASN A N 1
ATOM 1220 C CA . ASN A 1 156 ? 9.066 1.030 1.776 1.00 92.25 156 ASN A CA 1
ATOM 1221 C C . ASN A 1 156 ? 8.058 1.066 0.628 1.00 92.25 156 ASN A C 1
ATOM 1223 O O . ASN A 1 156 ? 8.436 1.261 -0.527 1.00 92.25 156 ASN A O 1
ATOM 1227 N N . LEU A 1 157 ? 6.779 0.894 0.941 1.00 92.69 157 LEU A N 1
ATOM 1228 C CA . LEU A 1 157 ? 5.695 0.926 -0.032 1.00 92.69 157 LEU A CA 1
ATOM 1229 C C . LEU A 1 157 ? 4.836 2.173 0.181 1.00 92.69 157 LEU A C 1
ATOM 1231 O O . LEU A 1 157 ? 4.250 2.355 1.248 1.00 92.69 157 LEU A O 1
ATOM 1235 N N . LYS A 1 158 ? 4.729 3.019 -0.845 1.00 95.94 158 LYS A N 1
ATOM 1236 C CA . LYS A 1 158 ? 3.934 4.253 -0.824 1.00 95.94 158 LYS A CA 1
ATOM 1237 C C . LYS A 1 158 ? 2.838 4.191 -1.882 1.00 95.94 158 LYS A C 1
ATOM 1239 O O . LYS A 1 158 ? 3.130 4.006 -3.059 1.00 95.94 158 LYS A O 1
ATOM 1244 N N . ILE A 1 159 ? 1.585 4.368 -1.470 1.00 94.38 159 ILE A N 1
ATOM 1245 C CA . ILE A 1 159 ? 0.426 4.472 -2.362 1.00 94.38 159 ILE A CA 1
ATOM 1246 C C . ILE A 1 159 ? -0.279 5.799 -2.082 1.00 94.38 159 ILE A C 1
ATOM 1248 O O . ILE A 1 159 ? -0.742 6.042 -0.968 1.00 94.38 159 ILE A O 1
ATOM 1252 N N . ARG A 1 160 ? -0.340 6.670 -3.090 1.00 96.44 160 ARG A N 1
ATOM 1253 C CA . ARG A 1 160 ? -0.844 8.041 -2.976 1.00 96.44 160 ARG A CA 1
ATOM 1254 C C . ARG A 1 160 ? -1.844 8.353 -4.075 1.00 96.44 160 ARG A C 1
ATOM 1256 O O . ARG A 1 160 ? -1.637 7.954 -5.220 1.00 96.44 160 ARG A O 1
ATOM 1263 N N . HIS A 1 161 ? -2.903 9.086 -3.731 1.00 96.38 161 HIS A N 1
ATOM 1264 C CA . HIS A 1 161 ? -3.867 9.619 -4.703 1.00 96.38 161 HIS A CA 1
ATOM 1265 C C . HIS A 1 161 ? -4.400 8.536 -5.644 1.00 96.38 161 HIS A C 1
ATOM 1267 O O . HIS A 1 161 ? -4.275 8.635 -6.867 1.00 96.38 161 HIS A O 1
ATOM 1273 N N . ALA A 1 162 ? -4.929 7.456 -5.064 1.00 92.75 162 ALA A N 1
ATOM 1274 C CA . ALA A 1 162 ? -5.333 6.288 -5.835 1.00 92.75 162 ALA A CA 1
ATOM 1275 C C . ALA A 1 162 ? -6.703 5.731 -5.451 1.00 92.75 162 ALA A C 1
ATOM 1277 O O . ALA A 1 162 ? -7.050 5.656 -4.267 1.00 92.75 162 ALA A O 1
ATOM 1278 N N . SER A 1 163 ? -7.462 5.258 -6.449 1.00 92.50 163 SER A N 1
ATOM 1279 C CA . SER A 1 163 ? -8.624 4.398 -6.185 1.00 92.50 163 SER A CA 1
ATOM 1280 C C . SER A 1 163 ? -8.228 2.930 -6.275 1.00 92.50 163 SER A C 1
ATOM 1282 O O . SER A 1 163 ? -8.075 2.374 -7.362 1.00 92.50 163 SER A O 1
ATOM 1284 N N . LEU A 1 164 ? -8.111 2.271 -5.126 1.00 88.69 164 LEU A N 1
ATOM 1285 C CA . LEU A 1 164 ? -7.812 0.847 -5.055 1.00 88.69 164 LEU A CA 1
ATOM 1286 C C . LEU A 1 164 ? -9.087 0.037 -5.318 1.00 88.69 164 LEU A C 1
ATOM 1288 O O . LEU A 1 164 ? -9.986 -0.034 -4.472 1.00 88.69 164 LEU A O 1
ATOM 1292 N N . ILE A 1 165 ? -9.169 -0.562 -6.506 1.00 87.25 165 ILE A N 1
ATOM 1293 C CA . ILE A 1 165 ? -10.326 -1.350 -6.953 1.00 87.25 165 ILE A CA 1
ATOM 1294 C C . ILE A 1 165 ? -10.192 -2.833 -6.608 1.00 87.25 165 ILE A C 1
ATOM 1296 O O . ILE A 1 165 ? -11.201 -3.510 -6.427 1.00 87.25 165 ILE A O 1
ATOM 1300 N N . SER A 1 166 ? -8.962 -3.330 -6.477 1.00 79.94 166 SER A N 1
ATOM 1301 C CA . SER A 1 166 ? -8.675 -4.716 -6.120 1.00 79.94 166 SER A CA 1
ATOM 1302 C C . SER A 1 166 ? -7.325 -4.810 -5.414 1.00 79.94 166 SER A C 1
ATOM 1304 O O . SER A 1 166 ? -6.326 -4.303 -5.918 1.00 79.94 166 SER A O 1
ATOM 1306 N N . LEU A 1 167 ? -7.298 -5.486 -4.267 1.00 77.75 167 LEU A N 1
ATOM 1307 C CA . LEU A 1 167 ? -6.079 -5.961 -3.618 1.00 77.75 167 LEU A CA 1
ATOM 1308 C C . LEU A 1 167 ? -6.340 -7.390 -3.157 1.00 77.75 167 LEU A C 1
ATOM 1310 O O . LEU A 1 167 ? -7.155 -7.617 -2.262 1.00 77.75 167 LEU A O 1
ATOM 1314 N N . MET A 1 168 ? -5.723 -8.357 -3.829 1.00 76.00 168 MET A N 1
ATOM 1315 C CA . MET A 1 168 ? -5.941 -9.768 -3.514 1.00 76.00 168 MET A CA 1
ATOM 1316 C C . MET A 1 168 ? -5.170 -10.198 -2.261 1.00 76.00 168 MET A C 1
ATOM 1318 O O . MET A 1 168 ? -4.273 -9.504 -1.781 1.00 76.00 168 MET A O 1
ATOM 1322 N N . LYS A 1 169 ? -5.510 -11.383 -1.743 1.00 73.31 169 LYS A N 1
ATOM 1323 C CA . LYS A 1 169 ? -4.765 -12.016 -0.653 1.00 73.31 169 LYS A CA 1
ATOM 1324 C C . LYS A 1 169 ? -3.297 -12.175 -0.998 1.00 73.31 169 LYS A C 1
ATOM 1326 O O . LYS A 1 169 ? -2.990 -12.601 -2.106 1.00 73.31 169 LYS A O 1
ATOM 1331 N N . SER A 1 170 ? -2.427 -11.862 -0.044 1.00 76.00 170 SER A N 1
ATOM 1332 C CA . SER A 1 170 ? -0.971 -11.915 -0.181 1.00 76.00 170 SER A CA 1
ATOM 1333 C C . SER A 1 170 ? -0.458 -11.100 -1.369 1.00 76.00 170 SER A C 1
ATOM 1335 O O . SER A 1 170 ? 0.547 -11.438 -1.968 1.00 76.00 170 SER A O 1
ATOM 1337 N N . ALA A 1 171 ? -1.148 -10.027 -1.759 1.00 79.94 171 ALA A N 1
ATOM 1338 C CA . ALA A 1 171 ? -0.735 -9.197 -2.892 1.00 79.94 171 ALA A CA 1
ATOM 1339 C C . ALA A 1 171 ? 0.677 -8.608 -2.748 1.00 79.94 171 ALA A C 1
ATOM 1341 O O . ALA A 1 171 ? 1.361 -8.374 -3.744 1.00 79.94 171 ALA A O 1
ATOM 1342 N N . ILE A 1 172 ? 1.090 -8.365 -1.505 1.00 83.75 172 ILE A N 1
ATOM 1343 C CA . ILE A 1 172 ? 2.396 -7.835 -1.141 1.00 83.75 172 ILE A CA 1
ATOM 1344 C C . ILE A 1 172 ? 3.035 -8.831 -0.178 1.00 83.75 172 ILE A C 1
ATOM 1346 O O . ILE A 1 172 ? 2.475 -9.106 0.884 1.00 83.75 172 ILE A O 1
ATOM 1350 N N . VAL A 1 173 ? 4.187 -9.362 -0.573 1.00 81.69 173 VAL A N 1
ATOM 1351 C CA . VAL A 1 173 ? 4.987 -10.346 0.154 1.00 81.69 173 VAL A CA 1
ATOM 1352 C C . VAL A 1 173 ? 6.414 -9.820 0.249 1.00 81.69 173 VAL A C 1
ATOM 1354 O O . VAL A 1 173 ? 7.016 -9.415 -0.744 1.00 81.69 173 VAL A O 1
ATOM 1357 N N . GLY A 1 174 ? 6.967 -9.812 1.456 1.00 80.31 174 GLY A N 1
ATOM 1358 C CA . GLY A 1 174 ? 8.342 -9.387 1.689 1.00 80.31 174 GLY A CA 1
ATOM 1359 C C . GLY A 1 174 ? 8.526 -8.722 3.043 1.00 80.31 174 GLY A C 1
ATOM 1360 O O . GLY A 1 174 ? 7.610 -8.666 3.869 1.00 80.31 174 GLY A O 1
ATOM 1361 N N . LYS A 1 175 ? 9.739 -8.207 3.249 1.00 81.88 175 LYS A N 1
ATOM 1362 C CA . LYS A 1 175 ? 10.155 -7.562 4.491 1.00 81.88 175 LYS A CA 1
ATOM 1363 C C . LYS A 1 175 ? 9.783 -6.090 4.513 1.00 81.88 175 LYS A C 1
ATOM 1365 O O . LYS A 1 175 ? 10.583 -5.259 4.109 1.00 81.88 175 LYS A O 1
ATOM 1370 N N . LEU A 1 176 ? 8.575 -5.752 4.955 1.00 82.56 176 LEU A N 1
ATOM 1371 C CA . LEU A 1 176 ? 8.113 -4.362 4.995 1.00 82.56 176 LEU A CA 1
ATOM 1372 C C . LEU A 1 176 ? 8.777 -3.586 6.145 1.00 82.56 176 LEU A C 1
ATOM 1374 O O . LEU A 1 176 ? 8.757 -4.020 7.295 1.00 82.56 176 LEU A O 1
ATOM 1378 N N . ARG A 1 177 ? 9.321 -2.411 5.831 1.00 86.19 177 ARG A N 1
ATOM 1379 C CA . ARG A 1 177 ? 9.780 -1.408 6.800 1.00 86.19 177 ARG A CA 1
ATOM 1380 C C . ARG A 1 177 ? 8.737 -0.314 6.993 1.00 86.19 177 ARG A C 1
ATOM 1382 O O . ARG A 1 177 ? 8.484 0.084 8.126 1.00 86.19 177 ARG A O 1
ATOM 1389 N N . GLU A 1 178 ? 8.113 0.142 5.910 1.00 87.81 178 GLU A N 1
ATOM 1390 C CA . GLU A 1 178 ? 7.080 1.178 5.946 1.00 87.81 178 GLU A CA 1
ATOM 1391 C C . GLU A 1 178 ? 5.996 0.930 4.889 1.00 87.81 178 GLU A C 1
ATOM 1393 O O . GLU A 1 178 ? 6.306 0.664 3.729 1.00 87.81 178 GLU A O 1
ATOM 1398 N N . LEU A 1 179 ? 4.725 1.069 5.274 1.00 89.31 179 LEU A N 1
ATOM 1399 C CA . LEU A 1 179 ? 3.581 1.192 4.371 1.00 89.31 179 LEU A CA 1
ATOM 1400 C C . LEU A 1 179 ? 2.924 2.555 4.579 1.00 89.31 179 LEU A C 1
ATOM 1402 O O . LEU A 1 179 ? 2.401 2.832 5.656 1.00 89.31 179 LEU A O 1
ATOM 1406 N N . THR A 1 180 ? 2.887 3.364 3.526 1.00 92.75 180 THR A N 1
ATOM 1407 C CA . THR A 1 180 ? 2.226 4.671 3.515 1.00 92.75 180 THR A CA 1
ATOM 1408 C C . THR A 1 180 ? 1.069 4.670 2.519 1.00 92.75 180 THR A C 1
ATOM 1410 O O . THR A 1 180 ? 1.258 4.386 1.338 1.00 92.75 180 THR A O 1
ATOM 1413 N N . MET A 1 181 ? -0.125 5.015 2.996 1.00 92.25 181 MET A N 1
ATOM 1414 C CA . MET A 1 181 ? -1.353 5.159 2.215 1.00 92.25 181 MET A CA 1
ATOM 1415 C C . MET A 1 181 ? -1.934 6.557 2.417 1.00 92.25 181 MET A C 1
ATOM 1417 O O . MET A 1 181 ? -2.370 6.892 3.519 1.00 92.25 181 MET A O 1
ATOM 1421 N N . GLU A 1 182 ? -1.959 7.375 1.368 1.00 95.06 182 GLU A N 1
ATOM 1422 C CA . GLU A 1 182 ? -2.407 8.769 1.467 1.00 95.06 182 GLU A CA 1
ATOM 1423 C C . GLU A 1 182 ? -3.431 9.115 0.390 1.00 95.06 182 GLU A C 1
ATOM 1425 O O . GLU A 1 182 ? -3.238 8.815 -0.787 1.00 95.06 182 GLU A O 1
ATOM 1430 N N . GLU A 1 183 ? -4.518 9.773 0.796 1.00 95.31 183 GLU A N 1
ATOM 1431 C CA . GLU A 1 183 ? -5.535 10.312 -0.118 1.00 95.31 183 GLU A CA 1
ATOM 1432 C C . GLU A 1 183 ? -6.094 9.225 -1.052 1.00 95.31 183 GLU A C 1
ATOM 1434 O O . GLU A 1 183 ? -6.177 9.368 -2.272 1.00 95.31 183 GLU A O 1
ATOM 1439 N N . MET A 1 184 ? -6.445 8.084 -0.453 1.00 90.44 184 MET A N 1
ATOM 1440 C CA . MET A 1 184 ? -6.879 6.888 -1.169 1.00 90.44 184 MET A CA 1
ATOM 1441 C C . MET A 1 184 ? -8.371 6.616 -1.014 1.00 90.44 184 MET A C 1
ATOM 1443 O O . MET A 1 184 ? -8.947 6.756 0.067 1.00 90.44 184 MET A O 1
ATOM 1447 N N . LEU A 1 185 ? -8.971 6.088 -2.080 1.00 89.75 185 LEU A N 1
ATOM 1448 C CA . LEU A 1 185 ? -10.316 5.525 -2.069 1.00 89.75 185 LEU A CA 1
ATOM 1449 C C . LEU A 1 185 ? -10.255 4.005 -2.246 1.00 89.75 185 LEU A C 1
ATOM 1451 O O . LEU A 1 185 ? -10.006 3.498 -3.338 1.00 89.75 185 LEU A O 1
ATOM 1455 N N . VAL A 1 186 ? -10.542 3.254 -1.184 1.00 84.88 186 VAL A N 1
ATOM 1456 C CA . VAL A 1 186 ? -10.576 1.788 -1.221 1.00 84.88 186 VAL A CA 1
ATOM 1457 C C . VAL A 1 186 ? -11.991 1.322 -1.569 1.00 84.88 186 VAL A C 1
ATOM 1459 O O . VAL A 1 186 ? -12.915 1.370 -0.749 1.00 84.88 186 VAL A O 1
ATOM 1462 N N . LYS A 1 187 ? -12.161 0.882 -2.821 1.00 80.50 187 LYS A N 1
ATOM 1463 C CA . LYS A 1 187 ? -13.396 0.266 -3.344 1.00 80.50 187 LYS A CA 1
ATOM 1464 C C . LYS A 1 187 ? -13.338 -1.264 -3.356 1.00 80.50 187 LYS A C 1
ATOM 1466 O O . LYS A 1 187 ? -14.378 -1.896 -3.567 1.00 80.50 187 LYS A O 1
ATOM 1471 N N . ALA A 1 188 ? -12.145 -1.832 -3.173 1.00 64.69 188 ALA A N 1
ATOM 1472 C CA . ALA A 1 188 ? -11.891 -3.263 -3.241 1.00 64.69 188 ALA A CA 1
ATOM 1473 C C . ALA A 1 188 ? -12.807 -4.077 -2.317 1.00 64.69 188 ALA A C 1
ATOM 1475 O O . ALA A 1 188 ? -13.217 -3.620 -1.246 1.00 64.69 188 ALA A O 1
ATOM 1476 N N . ARG A 1 189 ? -13.120 -5.308 -2.751 1.00 63.09 189 ARG A N 1
ATOM 1477 C CA . ARG A 1 189 ? -13.645 -6.346 -1.854 1.00 63.09 189 ARG A CA 1
ATOM 1478 C C . ARG A 1 189 ? -12.655 -6.531 -0.694 1.00 63.09 189 ARG A C 1
ATOM 1480 O O . ARG A 1 189 ? -11.466 -6.257 -0.870 1.00 63.09 189 ARG A O 1
ATOM 1487 N N . PRO A 1 190 ? -13.150 -6.910 0.487 1.00 52.03 190 PRO A N 1
ATOM 1488 C CA . PRO A 1 190 ? -12.366 -6.817 1.703 1.00 52.03 190 PRO A CA 1
ATOM 1489 C C . PRO A 1 190 ? -11.072 -7.652 1.585 1.00 52.03 190 PRO A C 1
ATOM 1491 O O . PRO A 1 190 ? -11.084 -8.747 1.023 1.00 52.03 190 PRO A O 1
ATOM 1494 N N . TRP A 1 191 ? -9.949 -7.060 2.011 1.00 55.44 191 TRP A N 1
ATOM 1495 C CA . TRP A 1 191 ? -8.593 -7.596 1.849 1.00 55.44 191 TRP A CA 1
ATOM 1496 C C . TRP A 1 191 ? -8.392 -8.870 2.672 1.00 55.44 191 TRP A C 1
ATOM 1498 O O . TRP A 1 191 ? -8.350 -8.791 3.903 1.00 55.44 191 TRP A O 1
ATOM 1508 N N . PRO A 1 192 ? -8.210 -10.043 2.060 1.00 42.16 192 PRO A N 1
ATOM 1509 C CA . PRO A 1 192 ? -7.907 -11.227 2.834 1.00 42.16 192 PRO A CA 1
ATOM 1510 C C . PRO A 1 192 ? -6.385 -11.299 3.008 1.00 42.16 192 PRO A C 1
ATOM 1512 O O . PRO A 1 192 ? -5.740 -11.812 2.125 1.00 42.16 192 PRO A O 1
ATOM 1515 N N . GLY A 1 193 ? -5.769 -10.833 4.096 1.00 45.19 193 GLY A N 1
ATOM 1516 C CA . GLY A 1 193 ? -4.355 -11.151 4.396 1.00 45.19 193 GLY A CA 1
ATOM 1517 C C . GLY A 1 193 ? -3.290 -10.425 3.564 1.00 45.19 193 GLY A C 1
ATOM 1518 O O . GLY A 1 193 ? -2.918 -10.927 2.509 1.00 45.19 193 GLY A O 1
ATOM 1519 N N . ALA A 1 194 ? -2.692 -9.336 4.052 1.00 47.03 194 ALA A N 1
ATOM 1520 C CA . ALA A 1 194 ? -1.329 -8.966 3.652 1.00 47.03 194 ALA A CA 1
ATOM 1521 C C . ALA A 1 194 ? -0.345 -9.697 4.577 1.00 47.03 194 ALA A C 1
ATOM 1523 O O . ALA A 1 194 ? -0.338 -9.478 5.792 1.00 47.03 194 ALA A O 1
ATOM 1524 N N . VAL A 1 195 ? 0.446 -10.609 4.008 1.00 48.00 195 VAL A N 1
ATOM 1525 C CA . VAL A 1 195 ? 1.487 -11.341 4.737 1.00 48.00 195 VAL A CA 1
ATOM 1526 C C . VAL A 1 195 ? 2.718 -10.446 4.796 1.00 48.00 195 VAL A C 1
ATOM 1528 O O . VAL A 1 195 ? 3.431 -10.299 3.806 1.00 48.00 195 VAL A O 1
ATOM 1531 N N . VAL A 1 196 ? 2.956 -9.833 5.955 1.00 50.62 196 VAL A N 1
ATOM 1532 C CA . VAL A 1 196 ? 4.180 -9.073 6.222 1.00 50.62 196 VAL A CA 1
ATOM 1533 C C . VAL A 1 196 ? 5.091 -9.927 7.101 1.00 50.62 196 VAL A C 1
ATOM 1535 O O . VAL A 1 196 ? 4.858 -10.083 8.301 1.00 50.62 196 VAL A O 1
ATOM 1538 N N . CYS A 1 197 ? 6.147 -10.484 6.506 1.00 47.09 197 CYS A N 1
ATOM 1539 C CA . CYS A 1 197 ? 7.266 -11.040 7.265 1.00 47.09 197 CYS A CA 1
ATOM 1540 C C . CYS A 1 197 ? 8.136 -9.872 7.721 1.00 47.09 197 CYS A C 1
ATOM 1542 O O . CYS A 1 197 ? 8.565 -9.065 6.907 1.00 47.09 197 CYS A O 1
ATOM 1544 N N . GLN A 1 198 ? 8.336 -9.719 9.024 1.00 50.56 198 GLN A N 1
ATOM 1545 C CA . GLN A 1 198 ? 8.914 -8.498 9.576 1.00 50.56 198 GLN A CA 1
ATOM 1546 C C . GLN A 1 198 ? 10.431 -8.522 9.515 1.00 50.56 198 GLN A C 1
ATOM 1548 O O . GLN A 1 198 ? 11.069 -9.570 9.608 1.00 50.56 198 GLN A O 1
ATOM 1553 N N . GLY A 1 199 ? 11.021 -7.335 9.426 1.00 48.28 199 GLY A N 1
ATOM 1554 C CA . GLY A 1 199 ? 12.368 -7.170 9.937 1.00 48.28 199 GLY A CA 1
ATOM 1555 C C . GLY A 1 199 ? 12.397 -7.141 11.452 1.00 48.28 199 GLY A C 1
ATOM 1556 O O . GLY A 1 199 ? 11.369 -6.948 12.090 1.00 48.28 199 GLY A O 1
ATOM 1557 N N . LEU A 1 200 ? 13.603 -7.276 12.005 1.00 52.88 200 LEU A N 1
A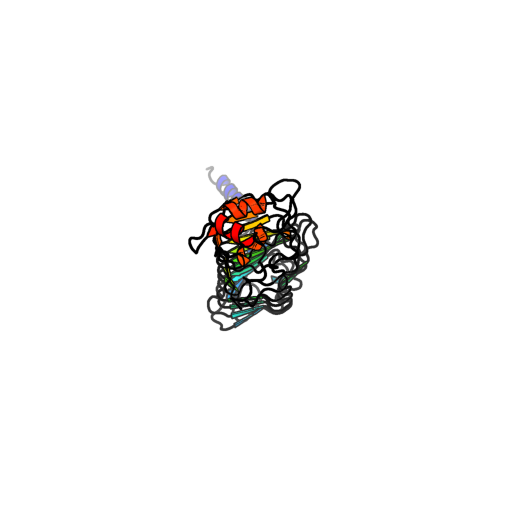TOM 1558 C CA . LEU A 1 200 ? 13.895 -7.336 13.444 1.00 52.88 200 LEU A CA 1
ATOM 1559 C C . LEU A 1 200 ? 13.312 -6.175 14.280 1.00 52.88 200 LEU A C 1
ATOM 1561 O O . LEU A 1 200 ? 13.345 -6.235 15.500 1.00 52.88 200 LEU A O 1
ATOM 1565 N N . THR A 1 201 ? 12.827 -5.103 13.647 1.00 60.81 201 THR A N 1
ATOM 1566 C CA . THR A 1 201 ? 12.379 -3.863 14.299 1.00 60.81 201 THR A CA 1
ATOM 1567 C C . THR A 1 201 ? 10.890 -3.548 14.111 1.00 60.81 201 THR A C 1
ATOM 1569 O O . THR A 1 201 ? 10.458 -2.472 14.520 1.00 60.81 201 THR A O 1
ATOM 1572 N N . GLY A 1 202 ? 10.117 -4.416 13.448 1.00 74.25 202 GLY A N 1
ATOM 1573 C CA . GLY A 1 202 ? 8.711 -4.164 13.096 1.00 74.25 202 GLY A CA 1
ATOM 1574 C C . GLY A 1 202 ? 8.505 -3.098 12.003 1.00 74.25 202 GLY A C 1
ATOM 1575 O O . GLY A 1 202 ? 9.394 -2.293 11.711 1.00 74.25 202 GLY A O 1
ATOM 1576 N N . ALA A 1 203 ? 7.318 -3.092 11.383 1.00 80.75 203 ALA A N 1
ATOM 1577 C CA . ALA A 1 203 ? 6.957 -2.166 10.300 1.00 80.75 203 ALA A CA 1
ATOM 1578 C C . ALA A 1 203 ? 6.232 -0.894 10.793 1.00 80.75 203 ALA A C 1
ATOM 1580 O O . ALA A 1 203 ? 5.479 -0.928 11.767 1.00 80.75 203 ALA A 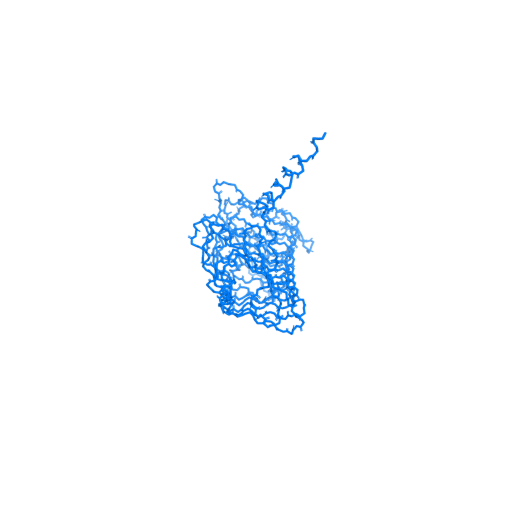O 1
ATOM 1581 N N . SER A 1 204 ? 6.412 0.222 10.083 1.00 85.44 204 SER A N 1
ATOM 1582 C CA . SER A 1 204 ? 5.625 1.454 10.237 1.00 85.44 204 SER A CA 1
ATOM 1583 C C . SER A 1 204 ? 4.428 1.448 9.285 1.00 85.44 204 SER A C 1
ATOM 1585 O O . SER A 1 204 ? 4.593 1.196 8.092 1.00 85.44 204 SER A O 1
ATOM 1587 N N . VAL A 1 205 ? 3.224 1.730 9.784 1.00 86.25 205 VAL A N 1
ATOM 1588 C CA . VAL A 1 205 ? 2.009 1.832 8.961 1.00 86.25 205 VAL A CA 1
ATOM 1589 C C . VAL A 1 205 ? 1.401 3.221 9.105 1.00 86.25 205 VAL A C 1
ATOM 1591 O O . VAL A 1 205 ? 1.027 3.638 10.202 1.00 86.25 205 VAL A O 1
ATOM 1594 N N . ILE A 1 206 ? 1.270 3.930 7.985 1.00 89.19 206 ILE A N 1
ATOM 1595 C CA . ILE A 1 206 ? 0.765 5.300 7.914 1.00 89.19 206 ILE A CA 1
ATOM 1596 C C . ILE A 1 206 ? -0.429 5.349 6.962 1.00 89.19 206 ILE A C 1
ATOM 1598 O O . ILE A 1 206 ? -0.330 4.995 5.790 1.00 89.19 206 ILE A O 1
ATOM 1602 N N . MET A 1 207 ? -1.560 5.832 7.463 1.00 89.88 207 MET A N 1
ATOM 1603 C CA . MET A 1 207 ? -2.787 6.068 6.716 1.00 89.88 207 MET A CA 1
ATOM 1604 C C . MET A 1 207 ? -3.252 7.508 6.924 1.00 89.88 207 MET A C 1
ATOM 1606 O O . MET A 1 207 ? -3.489 7.945 8.053 1.00 89.88 207 MET A O 1
ATOM 1610 N N . LYS A 1 208 ? -3.423 8.255 5.837 1.00 93.62 208 LYS A N 1
ATOM 1611 C CA . LYS A 1 208 ? -3.873 9.649 5.872 1.00 93.62 208 LYS A CA 1
ATOM 1612 C C . LYS A 1 208 ? -4.946 9.886 4.824 1.00 93.62 208 LYS A C 1
ATOM 1614 O O . LYS A 1 208 ? -4.734 9.604 3.651 1.00 93.62 208 LYS A O 1
ATOM 1619 N N . SER A 1 209 ? -6.090 10.433 5.227 1.00 93.56 209 SER A N 1
ATOM 1620 C CA . SER A 1 209 ? -7.189 10.736 4.299 1.00 93.56 209 SER A CA 1
ATOM 1621 C C . SER A 1 209 ? -7.641 9.517 3.476 1.00 93.56 209 SER A C 1
ATOM 1623 O O . SER A 1 209 ? -7.908 9.629 2.281 1.00 93.56 209 SER A O 1
ATOM 1625 N N . VAL A 1 210 ? -7.699 8.333 4.098 1.00 89.00 210 VAL A N 1
ATOM 1626 C CA . VAL A 1 210 ? -8.120 7.089 3.438 1.00 89.00 210 VAL A CA 1
ATOM 1627 C C . VAL A 1 210 ? -9.617 6.865 3.649 1.00 89.00 210 VAL A C 1
ATOM 1629 O O . VAL A 1 210 ? -10.103 6.862 4.781 1.00 89.00 210 VAL A O 1
ATOM 1632 N N . LEU A 1 211 ? -10.361 6.647 2.563 1.00 88.50 211 LEU A N 1
ATOM 1633 C CA . LEU A 1 211 ? -11.793 6.344 2.586 1.00 88.50 211 LEU A CA 1
ATOM 1634 C C . LEU A 1 211 ? -12.045 4.887 2.192 1.00 88.50 211 LEU A C 1
ATOM 1636 O O . LEU A 1 211 ? -11.707 4.461 1.089 1.00 88.50 211 LEU A O 1
ATOM 1640 N N . ILE A 1 212 ? -12.717 4.139 3.067 1.00 81.94 212 ILE A N 1
ATOM 1641 C CA . ILE A 1 212 ? -13.015 2.718 2.868 1.00 81.94 212 ILE A CA 1
ATOM 1642 C C . ILE A 1 212 ? -14.517 2.495 2.956 1.00 81.94 212 ILE A C 1
ATOM 1644 O O . ILE A 1 212 ? -15.098 2.492 4.039 1.00 81.94 212 ILE A O 1
ATOM 1648 N N . LYS A 1 213 ? -15.155 2.270 1.805 1.00 74.31 213 LYS A N 1
ATOM 1649 C CA . LYS A 1 213 ? -16.623 2.179 1.733 1.00 74.31 213 LYS A CA 1
ATOM 1650 C C . LYS A 1 213 ? -17.173 0.811 2.146 1.00 74.31 213 LYS A C 1
ATOM 1652 O O . LYS A 1 213 ? -18.162 0.733 2.870 1.00 74.31 213 LYS A O 1
ATOM 1657 N N . LYS A 1 214 ? -16.552 -0.275 1.676 1.00 72.56 214 LYS A N 1
ATOM 1658 C CA . LYS A 1 214 ? -17.074 -1.650 1.844 1.00 72.56 214 LYS A CA 1
ATOM 1659 C C . LYS A 1 214 ? -16.587 -2.361 3.108 1.00 72.56 214 LYS A C 1
ATOM 1661 O O . LYS A 1 214 ? -17.059 -3.448 3.415 1.00 72.56 214 LYS A O 1
ATOM 1666 N N . GLY A 1 215 ? -15.712 -1.709 3.862 1.00 67.00 215 GLY A N 1
ATOM 1667 C CA . GLY A 1 215 ? -15.052 -2.283 5.022 1.00 67.00 215 GLY A CA 1
ATOM 1668 C C . GLY A 1 215 ? -13.873 -3.181 4.669 1.00 67.00 215 GLY A C 1
ATOM 1669 O O . GLY A 1 215 ? -13.714 -3.613 3.528 1.00 67.00 215 GLY A O 1
ATOM 1670 N N . LEU A 1 216 ? -13.020 -3.415 5.657 1.00 64.62 216 LEU A N 1
ATOM 1671 C CA . LEU A 1 216 ? -11.831 -4.257 5.535 1.00 64.62 216 LEU A CA 1
ATOM 1672 C C . LEU A 1 216 ? -12.077 -5.550 6.282 1.00 64.62 216 LEU A C 1
ATOM 1674 O O . LEU A 1 216 ? -12.450 -5.497 7.450 1.00 64.62 216 LEU A O 1
ATOM 1678 N N . SER A 1 217 ? -11.868 -6.690 5.630 1.00 59.62 217 SER A N 1
ATOM 1679 C CA . SER A 1 217 ? -11.967 -7.996 6.288 1.00 59.62 217 SER A CA 1
ATOM 1680 C C . SER A 1 217 ? -10.860 -8.190 7.302 1.00 59.62 217 SER A C 1
ATOM 1682 O O . SER A 1 217 ? -9.892 -7.431 7.374 1.00 59.62 217 SER A O 1
ATOM 1684 N N . SER A 1 218 ? -11.024 -9.282 8.040 1.00 59.94 218 SER A N 1
ATOM 1685 C CA . SER A 1 218 ? -10.004 -9.879 8.874 1.00 59.94 218 SER A CA 1
ATOM 1686 C C . SER A 1 218 ? -8.622 -9.872 8.220 1.00 59.94 218 SER A C 1
ATOM 1688 O O . SER A 1 218 ? -8.500 -10.268 7.054 1.00 59.94 218 SER A O 1
ATOM 1690 N N . ARG A 1 219 ? -7.589 -9.553 9.008 1.00 63.97 219 ARG A N 1
ATOM 1691 C CA . ARG A 1 219 ? -6.177 -9.706 8.629 1.00 63.97 219 ARG A CA 1
ATOM 1692 C C . ARG A 1 219 ? -5.764 -8.819 7.452 1.00 63.97 219 ARG A C 1
ATOM 1694 O O . ARG A 1 219 ? -5.069 -9.298 6.564 1.00 63.97 219 ARG A O 1
ATOM 1701 N N . TRP A 1 220 ? -6.180 -7.550 7.399 1.00 65.56 220 TRP A N 1
ATOM 1702 C CA . TRP A 1 220 ? -5.633 -6.631 6.388 1.00 65.56 220 TRP A CA 1
ATOM 1703 C C . TRP A 1 220 ? -4.113 -6.659 6.477 1.00 65.56 220 TRP A C 1
ATOM 1705 O O . TRP A 1 220 ? -3.469 -7.016 5.498 1.00 65.56 220 TRP A O 1
ATOM 1715 N N . ILE A 1 221 ? -3.540 -6.226 7.602 1.00 70.00 221 ILE A N 1
ATOM 1716 C CA . ILE A 1 221 ? -2.111 -6.345 7.906 1.00 70.00 221 ILE A CA 1
ATOM 1717 C C . ILE A 1 221 ? -2.003 -7.526 8.860 1.00 70.00 221 ILE A C 1
ATOM 1719 O O . ILE A 1 221 ? -2.870 -7.721 9.710 1.00 70.00 221 ILE A O 1
ATOM 1723 N N . THR A 1 222 ? -0.936 -8.301 8.731 1.00 71.19 222 THR A N 1
ATOM 1724 C CA . THR A 1 222 ? -0.533 -9.281 9.740 1.00 71.19 222 THR A CA 1
ATOM 1725 C C . THR A 1 222 ? 0.941 -9.095 10.051 1.00 71.19 222 THR A C 1
ATOM 1727 O O . THR A 1 222 ? 1.693 -8.668 9.181 1.00 71.19 222 THR A O 1
ATOM 1730 N N . GLY A 1 223 ? 1.345 -9.399 11.279 1.00 74.56 223 GLY A N 1
ATOM 1731 C CA . GLY A 1 223 ? 2.717 -9.291 11.748 1.00 74.56 223 GLY A CA 1
ATOM 1732 C C . GLY A 1 223 ? 2.976 -8.157 12.744 1.00 74.56 223 GLY A C 1
ATOM 1733 O O . GLY A 1 223 ? 2.053 -7.540 13.266 1.00 74.56 223 GLY A O 1
ATOM 1734 N N . ASN A 1 224 ? 4.252 -7.905 13.015 1.00 76.19 224 ASN A N 1
ATOM 1735 C CA . ASN A 1 224 ? 4.749 -6.989 14.024 1.00 76.19 224 ASN A CA 1
ATOM 1736 C C . ASN A 1 224 ? 4.877 -5.584 13.436 1.00 76.19 224 ASN A C 1
ATOM 1738 O O . ASN A 1 224 ? 5.608 -5.347 12.467 1.00 76.19 224 ASN A O 1
ATOM 1742 N N . ILE A 1 225 ? 4.170 -4.639 14.037 1.00 77.12 225 ILE A N 1
ATOM 1743 C CA . ILE A 1 225 ? 4.276 -3.224 13.711 1.00 77.12 225 ILE A CA 1
ATOM 1744 C C . ILE A 1 225 ? 4.934 -2.484 14.868 1.00 77.12 225 ILE A C 1
ATOM 1746 O O . ILE A 1 225 ? 4.642 -2.730 16.036 1.00 77.12 225 ILE A O 1
ATOM 1750 N N . SER A 1 226 ? 5.825 -1.561 14.537 1.00 78.31 226 SER A N 1
ATOM 1751 C CA . SER A 1 226 ? 6.463 -0.677 15.509 1.00 78.31 226 SER A CA 1
ATOM 1752 C C . SER A 1 226 ? 5.722 0.649 15.634 1.00 78.31 226 SER A C 1
ATOM 1754 O O . SER A 1 226 ? 5.801 1.295 16.670 1.00 78.31 226 SER A O 1
ATOM 1756 N N . SER A 1 227 ? 4.958 1.072 14.622 1.00 81.38 227 SER A N 1
ATOM 1757 C CA . SER A 1 227 ? 4.115 2.270 14.712 1.00 81.38 227 SER A CA 1
ATOM 1758 C C . SER A 1 227 ? 2.884 2.192 13.811 1.00 81.38 227 SER A C 1
ATOM 1760 O O . SER A 1 227 ? 2.919 1.587 12.739 1.00 81.38 227 SER A O 1
ATOM 1762 N N . LEU A 1 228 ? 1.794 2.819 14.263 1.00 83.06 228 LEU A N 1
ATOM 1763 C CA . LEU A 1 228 ? 0.524 2.904 13.546 1.00 83.06 228 LEU A CA 1
ATOM 1764 C C . LEU A 1 228 ? 0.007 4.340 13.597 1.00 83.06 228 LEU A C 1
ATOM 1766 O O . LEU A 1 228 ? -0.384 4.830 14.655 1.00 83.06 228 LEU A O 1
ATOM 1770 N N . SER A 1 229 ? -0.048 5.006 12.451 1.00 86.69 229 SER A N 1
ATOM 1771 C CA . SER A 1 229 ? -0.604 6.350 12.330 1.00 86.69 229 SER A CA 1
ATOM 1772 C C . SER A 1 229 ? -1.796 6.339 11.391 1.00 86.69 229 SER A C 1
ATOM 1774 O O . SER A 1 229 ? -1.658 6.024 10.215 1.00 86.69 229 SER A O 1
ATOM 1776 N N . ILE A 1 230 ? -2.970 6.692 11.903 1.00 87.12 230 ILE A N 1
ATOM 1777 C CA . ILE A 1 230 ? -4.200 6.814 11.130 1.00 87.12 230 ILE A CA 1
ATOM 1778 C C . ILE A 1 230 ? -4.776 8.207 11.363 1.00 87.12 230 ILE A C 1
ATOM 1780 O O . ILE A 1 230 ? -5.150 8.569 12.483 1.00 87.12 230 ILE A O 1
ATOM 1784 N N . SER A 1 231 ? -4.877 8.995 10.297 1.00 90.44 231 SER A N 1
ATOM 1785 C CA . SER A 1 231 ? -5.351 10.373 10.376 1.00 90.44 231 SER A CA 1
ATOM 1786 C C . SER A 1 231 ? -6.3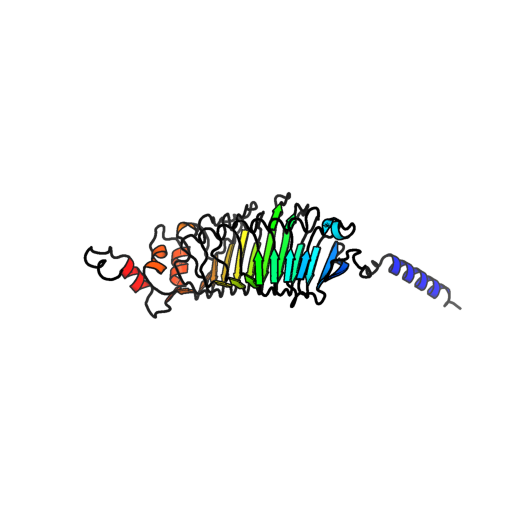40 10.738 9.275 1.00 90.44 231 SER A C 1
ATOM 1788 O O . SER A 1 231 ? -6.231 10.265 8.141 1.00 90.44 231 SER A O 1
ATOM 1790 N N . LYS A 1 232 ? -7.309 11.598 9.610 1.00 91.62 232 LYS A N 1
ATOM 1791 C CA . LYS A 1 232 ? -8.306 12.188 8.700 1.00 91.62 232 LYS A CA 1
ATOM 1792 C C . LYS A 1 232 ? -9.019 11.156 7.817 1.00 91.62 232 LYS A C 1
ATOM 1794 O O . LYS A 1 232 ? -9.423 11.463 6.702 1.00 91.62 232 LYS A O 1
ATOM 1799 N N . SER A 1 233 ? -9.125 9.913 8.281 1.00 88.56 233 SER A N 1
ATOM 1800 C CA . SER A 1 233 ? -9.582 8.783 7.474 1.00 88.56 233 SER A CA 1
ATOM 1801 C C . SER A 1 233 ? -11.012 8.395 7.832 1.00 88.56 233 SER A C 1
ATOM 1803 O O . SER A 1 233 ? -11.444 8.544 8.971 1.00 88.56 233 SER A O 1
ATOM 1805 N N . SER A 1 234 ? -11.757 7.863 6.867 1.00 86.94 234 SER A N 1
ATOM 1806 C CA . SER A 1 234 ? -13.100 7.324 7.082 1.00 86.94 234 SER A CA 1
ATOM 1807 C C . SER A 1 234 ? -13.052 5.817 6.899 1.00 86.94 234 SER A C 1
ATOM 1809 O O . SER A 1 234 ? -13.140 5.300 5.780 1.00 86.94 234 SER A O 1
ATOM 1811 N N . LEU A 1 235 ? -12.864 5.123 8.018 1.00 77.75 235 LEU A N 1
ATOM 1812 C CA . LEU A 1 235 ? -12.555 3.707 8.054 1.00 77.75 235 LEU A CA 1
ATOM 1813 C C . LEU A 1 235 ? -13.748 2.902 8.559 1.00 77.75 235 LEU A C 1
ATOM 1815 O O . LEU A 1 235 ? -14.256 3.096 9.665 1.00 77.75 235 LEU A O 1
ATOM 1819 N N . ARG A 1 236 ? -14.143 1.917 7.760 1.00 73.00 236 ARG A N 1
ATOM 1820 C CA . ARG A 1 236 ? -14.977 0.807 8.211 1.00 73.00 236 ARG A CA 1
ATOM 1821 C C . ARG A 1 236 ? -14.056 -0.375 8.520 1.00 73.00 236 ARG A C 1
ATOM 1823 O O . ARG A 1 236 ? -13.795 -1.214 7.664 1.00 73.00 236 ARG A O 1
ATOM 1830 N N . LEU A 1 237 ? -13.493 -0.380 9.721 1.00 64.31 237 LEU A N 1
ATOM 1831 C CA . LEU A 1 237 ? -12.684 -1.491 10.220 1.00 64.31 237 LEU A CA 1
ATOM 1832 C C . LEU A 1 237 ? -13.656 -2.562 10.749 1.00 64.31 237 LEU A C 1
ATOM 1834 O O . LEU A 1 237 ? -14.602 -2.219 11.452 1.00 64.31 237 LEU A O 1
ATOM 1838 N N . LEU A 1 238 ? -13.502 -3.821 10.338 1.00 62.91 238 LEU A N 1
ATOM 1839 C CA . LEU A 1 238 ? -14.267 -4.938 10.910 1.00 62.91 238 LEU A CA 1
ATOM 1840 C C . LEU A 1 238 ? -13.531 -5.480 12.156 1.00 62.91 238 LEU A C 1
ATOM 1842 O O . LEU A 1 238 ? -12.327 -5.232 12.267 1.00 62.91 238 LEU A O 1
ATOM 1846 N N . PRO A 1 239 ? -14.200 -6.230 13.060 1.00 56.81 239 PRO A N 1
ATOM 1847 C CA . PRO A 1 239 ? -13.622 -6.699 14.329 1.00 56.81 239 PRO A CA 1
ATOM 1848 C C . PRO A 1 239 ? -12.241 -7.359 14.203 1.00 56.81 239 PRO A C 1
ATOM 1850 O O . PRO A 1 239 ? -11.375 -7.157 15.045 1.00 56.81 239 PRO A O 1
ATOM 1853 N N . ASP A 1 240 ? -11.995 -8.057 13.095 1.00 61.91 240 ASP A N 1
ATOM 1854 C CA . ASP A 1 240 ? -10.751 -8.790 12.854 1.00 61.91 240 ASP A CA 1
ATOM 1855 C C . ASP A 1 240 ? -9.735 -8.040 11.977 1.00 61.91 240 ASP A C 1
ATOM 1857 O O . ASP A 1 240 ? -8.746 -8.633 11.538 1.00 61.91 240 ASP A O 1
ATOM 1861 N N . ALA A 1 241 ? -9.947 -6.759 11.654 1.00 62.66 241 ALA A N 1
ATOM 1862 C CA . ALA A 1 241 ? -9.097 -6.024 10.705 1.00 62.66 241 ALA A CA 1
ATOM 1863 C C . ALA A 1 241 ? -7.603 -6.050 11.091 1.00 62.66 241 ALA A C 1
ATOM 1865 O O . ALA A 1 241 ? -6.743 -6.095 10.209 1.00 62.66 241 ALA A O 1
ATOM 1866 N N . PHE A 1 242 ? -7.321 -6.105 12.396 1.00 63.31 242 PHE A N 1
ATOM 1867 C CA . PHE A 1 242 ? -5.981 -6.229 12.979 1.00 63.31 242 PHE A CA 1
ATOM 1868 C C . PHE A 1 242 ? -5.690 -7.613 13.579 1.00 63.31 242 PHE A C 1
ATOM 1870 O O . PHE A 1 242 ? -4.718 -7.776 14.312 1.00 63.31 242 PHE A O 1
ATOM 1877 N N . ALA A 1 243 ? -6.516 -8.623 13.306 1.00 64.75 243 ALA A N 1
ATOM 1878 C CA . ALA A 1 243 ? -6.234 -9.982 13.749 1.00 64.75 243 ALA A CA 1
ATOM 1879 C C . ALA A 1 243 ? -4.874 -10.439 13.193 1.00 64.75 243 ALA A C 1
ATOM 1881 O O . ALA A 1 243 ? -4.630 -10.369 11.988 1.00 64.75 243 ALA A O 1
ATOM 1882 N N . GLY A 1 244 ? -3.990 -10.908 14.076 1.00 66.31 244 GLY A N 1
ATOM 1883 C CA . GLY A 1 244 ? -2.624 -11.295 13.717 1.00 66.31 244 GLY A CA 1
ATOM 1884 C C . GLY A 1 244 ? -1.638 -10.129 13.598 1.00 66.31 244 GLY A C 1
ATOM 1885 O O . GLY A 1 244 ? -0.520 -10.357 13.145 1.00 66.31 244 GLY A O 1
ATOM 1886 N N . VAL A 1 245 ? -2.022 -8.907 13.983 1.00 72.88 245 VAL A N 1
ATOM 1887 C CA . VAL A 1 245 ? -1.087 -7.796 14.193 1.00 72.88 245 VAL A CA 1
ATOM 1888 C C . VAL A 1 245 ? -0.603 -7.816 15.634 1.00 72.88 245 VAL A C 1
ATOM 1890 O O . VAL A 1 245 ? -1.410 -7.805 16.559 1.00 72.88 245 VAL A O 1
ATOM 1893 N N . ASN A 1 246 ? 0.711 -7.808 15.819 1.00 72.62 246 ASN A N 1
ATOM 1894 C CA . ASN A 1 246 ? 1.340 -7.576 17.110 1.00 72.62 246 ASN A CA 1
ATOM 1895 C C . ASN A 1 246 ? 1.994 -6.193 17.080 1.00 72.62 246 ASN A C 1
ATOM 1897 O O . ASN A 1 246 ? 2.647 -5.838 16.104 1.00 72.62 246 ASN A O 1
ATOM 1901 N N . ILE A 1 247 ? 1.814 -5.380 18.112 1.00 70.00 247 ILE A N 1
ATOM 1902 C CA . ILE A 1 247 ? 2.458 -4.065 18.173 1.00 70.00 247 ILE A CA 1
ATOM 1903 C C . ILE A 1 247 ? 3.613 -4.175 19.158 1.00 70.00 247 ILE A C 1
ATOM 1905 O O . ILE A 1 247 ? 3.399 -4.203 20.369 1.00 70.00 247 ILE A O 1
ATOM 1909 N N . GLU A 1 248 ? 4.836 -4.252 18.642 1.00 66.56 248 GLU A N 1
ATOM 1910 C CA . GLU A 1 248 ? 6.019 -4.427 19.478 1.00 66.56 248 GLU A CA 1
ATOM 1911 C C . GLU A 1 248 ? 6.443 -3.100 20.114 1.00 66.56 248 GLU A C 1
ATOM 1913 O O . GLU A 1 248 ? 6.563 -2.060 19.457 1.00 66.56 248 GLU A O 1
ATOM 1918 N N . ALA A 1 249 ? 6.676 -3.142 21.426 1.00 56.94 249 ALA A N 1
ATOM 1919 C CA . ALA A 1 249 ? 7.312 -2.065 22.167 1.00 56.94 249 ALA A CA 1
ATOM 1920 C C . ALA A 1 249 ? 8.818 -2.072 21.861 1.00 56.94 249 ALA A C 1
ATOM 1922 O O . ALA A 1 249 ? 9.569 -2.874 22.411 1.00 56.94 249 ALA A O 1
ATOM 1923 N N . GLY A 1 250 ? 9.274 -1.205 20.955 1.00 55.47 250 GLY A N 1
ATOM 1924 C CA . GLY A 1 250 ? 10.703 -1.086 20.656 1.00 55.47 250 GLY A CA 1
ATOM 1925 C C . GLY A 1 250 ? 11.496 -0.555 21.860 1.00 55.47 250 GLY A C 1
ATOM 1926 O O . GLY A 1 250 ? 11.076 0.399 22.515 1.00 55.47 250 GLY A O 1
ATOM 1927 N N . SER A 1 251 ? 12.682 -1.124 22.113 1.00 46.66 251 SER A N 1
ATOM 1928 C CA . SER A 1 251 ? 13.559 -0.818 23.263 1.00 46.66 251 SER A CA 1
ATOM 1929 C C . SER A 1 251 ? 14.143 0.605 23.288 1.00 46.66 251 SER A C 1
ATOM 1931 O O . SER A 1 251 ? 14.742 1.012 24.281 1.00 46.66 251 SER A O 1
ATOM 1933 N N . LYS A 1 252 ? 13.959 1.394 22.221 1.00 49.28 252 LYS A N 1
ATOM 1934 C CA . LYS A 1 252 ? 14.410 2.791 22.118 1.00 49.28 252 LYS A CA 1
ATOM 1935 C C . LYS A 1 252 ? 13.342 3.690 21.493 1.00 49.28 252 LYS A C 1
ATOM 1937 O O . LYS A 1 252 ? 13.552 4.292 20.446 1.00 49.28 252 LYS A O 1
ATOM 1942 N N . SER A 1 253 ? 12.224 3.848 22.200 1.00 49.03 253 SER A N 1
ATOM 1943 C CA . SER A 1 253 ? 11.199 4.884 21.986 1.00 49.03 253 SER A CA 1
ATOM 1944 C C . SER A 1 253 ? 10.389 4.804 20.677 1.00 49.03 253 SER A C 1
ATOM 1946 O O . SER A 1 253 ? 10.899 4.506 19.604 1.00 49.03 253 SER A O 1
ATOM 1948 N N . LYS A 1 254 ? 9.124 5.234 20.769 1.00 51.59 254 LYS A N 1
ATOM 1949 C CA . LYS A 1 254 ? 8.187 5.514 19.662 1.00 51.59 254 LYS A CA 1
ATOM 1950 C C . LYS A 1 254 ? 7.351 4.352 19.114 1.00 51.59 254 LYS A C 1
ATOM 1952 O O . LYS A 1 254 ? 6.928 4.441 17.962 1.00 51.59 254 LYS A O 1
ATOM 1957 N N . THR A 1 255 ? 6.954 3.374 19.930 1.00 53.12 255 THR A N 1
ATOM 1958 C CA . THR A 1 255 ? 5.679 2.708 19.620 1.00 53.12 255 THR A CA 1
ATOM 1959 C C . THR A 1 255 ? 4.583 3.757 19.733 1.00 53.12 255 THR A C 1
ATOM 1961 O O . THR A 1 255 ? 4.257 4.206 20.825 1.00 53.12 255 THR A O 1
ATOM 1964 N N . ARG A 1 256 ? 4.141 4.269 18.582 1.00 67.44 256 ARG A N 1
ATOM 1965 C CA . ARG A 1 256 ? 3.248 5.423 18.455 1.00 67.44 256 ARG A CA 1
ATOM 1966 C C . ARG A 1 256 ? 2.003 4.962 17.740 1.00 67.44 256 ARG A C 1
ATOM 1968 O O . ARG A 1 256 ? 2.010 4.803 16.521 1.00 67.44 256 ARG A O 1
ATOM 1975 N N . ILE A 1 257 ? 0.949 4.744 18.514 1.00 75.06 257 ILE A N 1
ATOM 1976 C CA . ILE A 1 257 ? -0.396 4.728 17.960 1.00 75.06 257 ILE A CA 1
ATOM 1977 C C . ILE A 1 257 ? -0.852 6.193 17.898 1.00 75.06 257 ILE A C 1
ATOM 1979 O O . ILE A 1 257 ? -0.831 6.909 18.908 1.00 75.06 257 ILE A O 1
ATOM 1983 N N . VAL A 1 258 ? -1.193 6.658 16.698 1.00 81.06 258 VAL A N 1
ATOM 1984 C CA . VAL A 1 258 ? -1.709 8.005 16.426 1.00 81.06 258 VAL A CA 1
ATOM 1985 C C . VAL A 1 258 ? -3.053 7.861 15.724 1.00 81.06 258 VAL A C 1
ATOM 1987 O O . VAL A 1 258 ? -3.117 7.302 14.635 1.00 81.06 258 VAL A O 1
ATOM 1990 N N . LEU A 1 259 ? -4.125 8.362 16.339 1.00 83.38 259 LEU A N 1
ATOM 1991 C CA . LEU A 1 259 ? -5.493 8.296 15.814 1.00 83.38 259 LEU A CA 1
ATOM 1992 C C . LEU A 1 259 ? -6.117 9.696 15.805 1.00 83.38 259 LEU A C 1
ATOM 1994 O O . LEU A 1 259 ? -6.610 10.170 16.830 1.00 83.38 259 LEU A O 1
ATOM 1998 N N . LEU A 1 260 ? -6.083 10.381 14.664 1.00 85.94 260 LEU A N 1
ATOM 1999 C CA . LEU A 1 260 ? -6.447 11.799 14.578 1.00 85.94 260 LEU A CA 1
ATOM 2000 C C . LEU A 1 260 ? -7.551 12.076 13.566 1.00 85.94 260 LEU A C 1
ATOM 2002 O O . LEU A 1 260 ? -7.348 11.873 12.374 1.00 85.94 260 LEU A O 1
ATOM 2006 N N . GLY A 1 261 ? -8.676 12.639 14.003 1.00 84.88 261 GLY A N 1
ATOM 2007 C CA . GLY A 1 261 ? -9.689 13.143 13.071 1.00 84.88 261 GLY A CA 1
ATOM 2008 C C . GLY A 1 261 ? -10.353 12.046 12.236 1.00 84.88 261 GLY A C 1
ATOM 2009 O O . GLY A 1 261 ? -10.714 12.297 11.088 1.00 84.88 261 GLY A O 1
ATOM 2010 N N . ASN A 1 262 ? -10.427 10.811 12.743 1.00 85.19 262 ASN A N 1
ATOM 2011 C CA . ASN A 1 262 ? -10.976 9.693 11.979 1.00 85.19 262 ASN A CA 1
ATOM 2012 C C . ASN A 1 262 ? -12.494 9.594 12.117 1.00 85.19 262 ASN A C 1
ATOM 2014 O O . ASN A 1 262 ? -13.090 10.074 13.075 1.00 85.19 262 ASN A O 1
ATOM 2018 N N . ASN A 1 263 ? -13.114 8.906 11.170 1.00 84.81 263 ASN A N 1
ATOM 2019 C CA . ASN A 1 263 ? -14.511 8.520 11.196 1.00 84.81 263 ASN A CA 1
ATOM 2020 C C . ASN A 1 263 ? -14.624 6.990 11.156 1.00 84.81 263 ASN A C 1
ATOM 2022 O O . ASN A 1 263 ? -14.406 6.384 10.106 1.00 84.81 263 ASN A O 1
ATOM 2026 N N . PHE A 1 264 ? -14.977 6.383 12.286 1.00 78.94 264 PHE A N 1
ATOM 2027 C CA . PHE A 1 264 ? -15.147 4.942 12.438 1.00 78.94 264 PHE A CA 1
ATOM 2028 C C . PHE A 1 264 ? -16.615 4.532 12.263 1.00 78.94 264 PHE A C 1
ATOM 2030 O O . PHE A 1 264 ? -17.509 5.114 12.878 1.00 78.94 264 PHE A O 1
ATOM 2037 N N . MET A 1 265 ? -16.873 3.515 11.432 1.00 65.31 265 MET A N 1
ATOM 2038 C CA . MET A 1 265 ? -18.245 3.081 11.110 1.00 65.31 265 MET A CA 1
ATOM 2039 C C . MET A 1 265 ? -18.726 1.797 11.816 1.00 65.31 265 MET A C 1
ATOM 2041 O O . MET A 1 265 ? -19.932 1.654 11.967 1.00 65.31 265 MET A O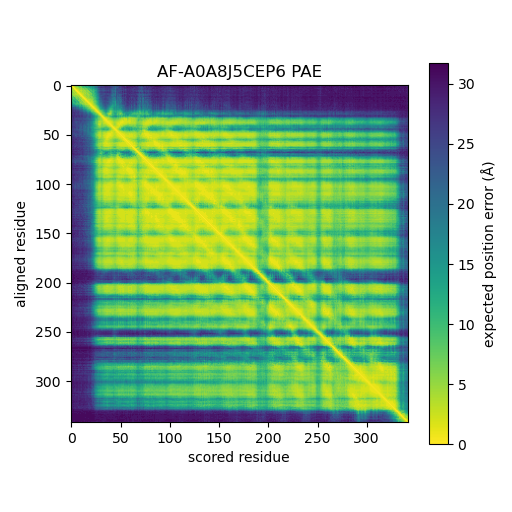 1
ATOM 2045 N N . ILE A 1 266 ? -17.841 0.870 12.209 1.00 56.66 266 ILE A N 1
ATOM 2046 C CA . ILE A 1 266 ? -18.112 -0.482 12.779 1.00 56.66 266 ILE A CA 1
ATOM 2047 C C . ILE A 1 266 ? -16.903 -0.835 13.693 1.00 56.66 266 ILE A C 1
ATOM 2049 O O . ILE A 1 266 ? -15.852 -0.225 13.456 1.00 56.66 266 ILE A O 1
ATOM 2053 N N . PRO A 1 267 ? -17.011 -1.667 14.765 1.00 51.34 267 PRO A N 1
ATOM 2054 C CA . PRO A 1 267 ? -16.021 -1.699 15.853 1.00 51.34 267 PRO A CA 1
ATOM 2055 C C . PRO A 1 267 ? -14.603 -1.948 15.348 1.00 51.34 267 PRO A C 1
ATOM 2057 O O . PRO A 1 267 ? -14.347 -2.859 14.564 1.00 51.34 267 PRO A O 1
ATOM 2060 N N . SER A 1 268 ? -13.697 -1.072 15.776 1.00 52.59 268 SER A N 1
ATOM 2061 C CA . SER A 1 268 ? -12.569 -0.690 14.931 1.00 52.59 268 SER A CA 1
ATOM 2062 C C . SER A 1 268 ? -11.183 -1.031 15.469 1.00 52.59 268 SER A C 1
ATOM 2064 O O . SER A 1 268 ? -10.218 -0.909 14.721 1.00 52.59 268 SER A O 1
ATOM 2066 N N . LEU A 1 269 ? -11.049 -1.476 16.716 1.00 55.78 269 LEU A N 1
ATOM 2067 C CA . LEU A 1 269 ? -9.770 -1.900 17.290 1.00 55.78 269 LEU A CA 1
ATOM 2068 C C . LEU A 1 269 ? -10.041 -3.077 18.237 1.00 55.78 269 LEU A C 1
ATOM 2070 O O . LEU A 1 269 ? -10.523 -2.836 19.341 1.00 55.78 269 LEU A O 1
ATOM 2074 N N . PRO A 1 270 ? -9.795 -4.338 17.840 1.00 55.22 270 PRO A N 1
ATOM 2075 C CA . PRO A 1 270 ? -9.990 -5.454 18.753 1.00 55.22 270 PRO A CA 1
ATOM 2076 C C . PRO A 1 270 ? -9.069 -5.293 19.962 1.00 55.22 270 PRO A C 1
ATOM 2078 O O . PRO A 1 270 ? -7.909 -4.893 19.829 1.00 55.22 270 PRO A O 1
ATOM 2081 N N . SER A 1 271 ? -9.588 -5.643 21.137 1.00 53.25 271 SER A N 1
ATOM 2082 C CA . SER A 1 271 ? -8.887 -5.619 22.426 1.00 53.25 271 SER A CA 1
ATOM 2083 C C . SER A 1 271 ? -7.478 -6.188 22.371 1.00 53.25 271 SER A C 1
ATOM 2085 O O . SER A 1 271 ? -6.573 -5.660 23.007 1.00 53.25 271 SER A O 1
ATOM 2087 N N . HIS A 1 272 ? -7.314 -7.251 21.584 1.00 56.44 272 HIS A N 1
ATOM 2088 C CA . HIS A 1 272 ? -6.081 -8.014 21.454 1.00 56.44 272 HIS A CA 1
ATOM 2089 C C . HIS A 1 272 ? -5.059 -7.394 20.492 1.00 56.44 272 HIS A C 1
ATOM 2091 O O . HIS A 1 272 ? -3.891 -7.756 20.557 1.00 56.44 272 HIS A O 1
ATOM 2097 N N . ALA A 1 273 ? -5.463 -6.469 19.612 1.00 54.28 273 ALA A N 1
ATOM 2098 C CA . ALA A 1 273 ? -4.529 -5.776 18.717 1.00 54.28 273 ALA A CA 1
ATOM 2099 C C . ALA A 1 273 ? -3.848 -4.578 19.386 1.00 54.28 273 ALA A C 1
ATOM 2101 O O . ALA A 1 273 ? -2.850 -4.067 18.879 1.00 54.28 273 ALA A O 1
ATOM 2102 N N . LEU A 1 274 ? -4.392 -4.100 20.507 1.00 60.50 274 LEU A N 1
ATOM 2103 C CA . LEU A 1 274 ? -3.784 -3.029 21.277 1.00 60.50 274 LEU A CA 1
ATOM 2104 C C . LEU A 1 274 ? -2.864 -3.652 22.336 1.00 60.50 274 LEU A C 1
ATOM 2106 O O . LEU A 1 274 ? -3.351 -4.365 23.212 1.00 60.50 274 LEU A O 1
ATOM 2110 N N . PRO A 1 275 ? -1.550 -3.397 22.289 1.00 56.47 275 PRO A N 1
ATOM 2111 C CA . PRO A 1 275 ? -0.614 -3.947 23.261 1.00 56.47 275 PRO A CA 1
ATOM 2112 C C . PRO A 1 275 ? -0.982 -3.467 24.669 1.00 56.47 275 PRO A C 1
ATOM 2114 O O . PRO A 1 275 ? -1.294 -2.291 24.875 1.00 56.47 275 PRO A O 1
ATOM 2117 N N . SER A 1 276 ? -0.880 -4.360 25.654 1.00 54.69 276 SER A N 1
ATOM 2118 C CA . SER A 1 276 ? -1.034 -4.022 27.077 1.00 54.69 276 SER A CA 1
ATOM 2119 C C . SER A 1 276 ? -0.055 -2.928 27.530 1.00 54.69 276 SER A C 1
ATOM 2121 O O . SER A 1 276 ? -0.376 -2.167 28.439 1.00 54.69 276 SER A O 1
ATOM 2123 N N . HIS A 1 277 ? 1.099 -2.818 26.858 1.00 54.66 277 HIS A N 1
ATOM 2124 C CA . HIS A 1 277 ? 2.196 -1.893 27.172 1.00 54.66 277 HIS A CA 1
ATOM 2125 C C . HIS A 1 277 ? 2.510 -0.874 26.060 1.00 54.66 277 HIS A C 1
ATOM 2127 O O . HIS A 1 277 ? 3.556 -0.228 26.099 1.00 54.66 277 HIS A O 1
ATOM 2133 N N . GLY A 1 278 ? 1.662 -0.725 25.035 1.00 54.28 278 GLY A N 1
ATOM 2134 C CA . GLY A 1 278 ? 1.935 0.264 23.986 1.00 54.28 278 GLY A CA 1
ATOM 2135 C C . GLY A 1 278 ? 1.573 1.675 24.416 1.00 54.28 278 GLY A C 1
ATOM 2136 O O . GLY A 1 278 ? 0.523 1.924 25.004 1.00 54.28 278 GLY A O 1
ATOM 2137 N N . TYR A 1 279 ? 2.429 2.621 24.047 1.00 59.16 279 TYR A N 1
ATOM 2138 C CA . TYR A 1 279 ? 2.175 4.037 24.248 1.00 59.16 279 TYR A CA 1
ATOM 2139 C C . TYR A 1 279 ? 1.247 4.560 23.144 1.00 59.16 279 TYR A C 1
ATOM 2141 O O . TYR A 1 279 ? 1.630 4.715 21.981 1.00 59.16 279 TYR A O 1
ATOM 2149 N N . LEU A 1 280 ? 0.000 4.876 23.497 1.00 62.91 280 LEU A N 1
ATOM 2150 C CA . LEU A 1 280 ? -0.816 5.728 22.640 1.00 62.91 280 LEU A CA 1
ATOM 2151 C C . LEU A 1 280 ? -0.252 7.146 22.719 1.00 62.91 280 LEU A C 1
ATOM 2153 O O . LEU A 1 280 ? -0.454 7.857 23.698 1.00 62.91 280 LEU A O 1
ATOM 2157 N N . SER A 1 281 ? 0.451 7.563 21.674 1.00 60.62 281 SER A N 1
ATOM 2158 C CA . SER A 1 281 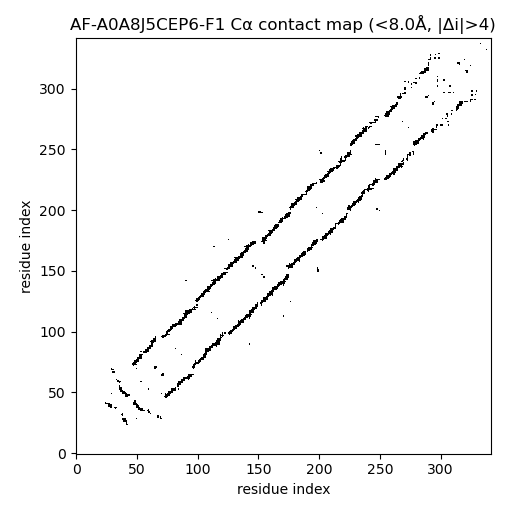? 1.022 8.907 21.627 1.00 60.62 281 SER A CA 1
ATOM 2159 C C . SER A 1 281 ? -0.036 9.996 21.469 1.00 60.62 281 SER A C 1
ATOM 2161 O O . SER A 1 281 ? 0.136 11.092 21.995 1.00 60.62 281 SER A O 1
ATOM 2163 N N . GLN A 1 282 ? -1.118 9.726 20.728 1.00 74.31 282 GLN A N 1
ATOM 2164 C CA . GLN A 1 282 ? -2.137 10.736 20.457 1.00 74.31 282 GLN A CA 1
ATOM 2165 C C . GLN A 1 282 ? -3.439 10.107 19.947 1.00 74.31 282 GLN A C 1
ATOM 2167 O O . GLN A 1 282 ? -3.433 9.400 18.941 1.00 74.31 282 GLN A O 1
ATOM 2172 N N . ALA A 1 283 ? -4.573 10.427 20.574 1.00 79.25 283 ALA A N 1
ATOM 2173 C CA . ALA A 1 283 ? -5.890 10.219 19.977 1.00 79.25 283 ALA A CA 1
ATOM 2174 C C . ALA A 1 283 ? -6.769 11.451 20.198 1.00 79.25 283 ALA A C 1
ATOM 2176 O O . ALA A 1 283 ? -6.952 11.878 21.336 1.00 79.25 283 ALA A O 1
ATOM 2177 N N . LYS A 1 284 ? -7.285 12.055 19.122 1.00 84.25 284 LYS A N 1
ATOM 2178 C CA . LYS A 1 284 ? -8.131 13.260 19.192 1.00 84.25 284 LYS A CA 1
ATOM 2179 C C . LYS A 1 284 ? -9.148 13.293 18.052 1.00 84.25 284 LYS A C 1
ATOM 2181 O O . LYS A 1 284 ? -8.820 12.919 16.926 1.00 84.25 284 LYS A O 1
ATOM 2186 N N . GLN A 1 285 ? -10.337 13.826 18.345 1.00 87.06 285 GLN A N 1
ATOM 2187 C CA . GLN A 1 285 ? -11.389 14.134 17.364 1.00 87.06 285 GLN A CA 1
ATOM 2188 C C . GLN A 1 285 ? -11.801 12.922 16.509 1.00 87.06 285 GLN A C 1
ATOM 2190 O O . GLN A 1 285 ? -11.944 13.027 15.295 1.00 87.06 285 GLN A O 1
ATOM 2195 N N . ASN A 1 286 ? -11.953 11.748 17.123 1.00 85.81 286 ASN A N 1
ATOM 2196 C CA . ASN A 1 286 ? -12.383 10.551 16.408 1.00 85.81 286 ASN A CA 1
ATOM 2197 C C . ASN A 1 286 ? -13.903 10.421 16.503 1.00 85.81 286 ASN A C 1
ATOM 2199 O O . ASN A 1 286 ? -14.459 10.458 17.589 1.00 85.81 286 ASN A O 1
ATOM 2203 N N . TYR A 1 287 ? -14.595 10.245 15.388 1.00 87.31 287 TYR A N 1
ATOM 2204 C CA . TYR A 1 287 ? -16.051 10.171 15.347 1.00 87.31 287 TYR A CA 1
ATOM 2205 C C . TYR A 1 287 ? -16.519 8.730 15.182 1.00 87.31 287 TYR A C 1
ATOM 2207 O O . TYR A 1 287 ? -15.939 7.977 14.403 1.00 87.31 287 TYR A O 1
ATOM 2215 N N . ILE A 1 288 ? -17.599 8.364 15.870 1.00 86.50 288 ILE A N 1
ATOM 2216 C CA . ILE A 1 288 ? -18.223 7.041 15.769 1.00 86.50 288 ILE A CA 1
ATOM 2217 C C . ILE A 1 288 ? -19.741 7.144 15.944 1.00 86.50 288 ILE A C 1
ATOM 2219 O O . ILE A 1 288 ? -20.254 8.076 16.566 1.00 86.50 288 ILE A O 1
ATOM 2223 N N . VAL A 1 289 ? -20.492 6.192 15.391 1.00 87.56 289 VAL A N 1
ATOM 2224 C CA . VAL A 1 289 ? -21.916 6.030 15.718 1.00 87.56 289 VAL A CA 1
ATOM 2225 C C . VAL A 1 289 ? -22.026 5.266 17.037 1.00 87.56 289 VAL A C 1
ATOM 2227 O O . VAL A 1 289 ? -21.691 4.083 17.097 1.00 87.56 289 VAL A O 1
ATOM 2230 N N . CYS A 1 290 ? -22.494 5.926 18.098 1.00 86.44 290 CYS A N 1
ATOM 2231 C CA . CYS A 1 290 ? -22.545 5.328 19.430 1.00 86.44 290 CYS A CA 1
ATOM 2232 C C . CYS A 1 290 ? -23.744 4.386 19.580 1.00 86.44 290 CYS A C 1
ATOM 2234 O O . CYS A 1 290 ? -24.893 4.820 19.706 1.00 86.44 290 CYS A O 1
ATOM 2236 N N . GLN A 1 291 ? -23.439 3.091 19.541 1.00 86.25 291 GLN A N 1
ATOM 2237 C CA . GLN A 1 291 ? -24.324 1.941 19.733 1.00 86.25 291 GLN A CA 1
ATOM 2238 C C . GLN A 1 291 ? -23.524 0.846 20.452 1.00 86.25 291 GLN A C 1
ATOM 2240 O O . GLN A 1 291 ? -22.306 0.788 20.273 1.00 86.25 291 GLN A O 1
ATOM 2245 N N . CYS A 1 292 ? -24.180 -0.038 21.210 1.00 82.50 292 CYS A N 1
ATOM 2246 C CA . CYS A 1 292 ? -23.478 -1.064 21.989 1.00 82.50 292 CYS A CA 1
ATOM 2247 C C . CYS A 1 292 ? -22.554 -1.940 21.145 1.00 82.50 292 CYS A C 1
ATOM 2249 O O . CYS A 1 292 ? -21.384 -2.074 21.478 1.00 82.50 292 CYS A O 1
ATOM 2251 N N . GLN A 1 293 ? -23.017 -2.407 19.985 1.00 79.44 293 GLN A N 1
ATOM 2252 C CA . GLN A 1 293 ? -22.199 -3.184 19.045 1.00 79.44 293 GLN A CA 1
ATOM 2253 C C . GLN A 1 293 ? -20.891 -2.489 18.617 1.00 79.44 293 GLN A C 1
ATOM 2255 O O . GLN A 1 293 ? -19.880 -3.147 18.397 1.00 79.44 293 GLN A O 1
ATOM 2260 N N . ASN A 1 294 ? -20.880 -1.154 18.532 1.00 79.00 294 ASN A N 1
ATOM 2261 C CA . ASN A 1 294 ? -19.711 -0.382 18.100 1.00 79.00 294 ASN A CA 1
ATOM 2262 C C . ASN A 1 294 ? -18.753 -0.049 19.250 1.00 79.00 294 ASN A C 1
ATOM 2264 O O . ASN A 1 294 ? -17.592 0.284 19.005 1.00 79.00 294 ASN A O 1
ATOM 2268 N N . LEU A 1 295 ? -19.242 -0.107 20.490 1.00 82.00 295 LEU A N 1
ATOM 2269 C CA . LEU A 1 295 ? -18.504 0.271 21.693 1.00 82.00 295 LEU A CA 1
ATOM 2270 C C . LEU A 1 295 ? -18.160 -0.925 22.595 1.00 82.00 295 LEU A C 1
ATOM 2272 O O . LEU A 1 295 ? -17.372 -0.748 23.516 1.00 82.00 295 LEU A O 1
ATOM 2276 N N . ALA A 1 296 ? -18.696 -2.121 22.327 1.00 78.00 296 ALA A N 1
ATOM 2277 C CA . ALA A 1 296 ? -18.516 -3.323 23.148 1.00 78.00 296 ALA A CA 1
ATOM 2278 C C . ALA A 1 296 ? -17.039 -3.651 23.428 1.00 78.00 296 ALA A C 1
ATOM 2280 O O . ALA A 1 296 ? -16.681 -3.968 24.556 1.00 78.00 296 ALA A O 1
ATOM 2281 N N . TRP A 1 297 ? -16.158 -3.454 22.445 1.00 77.31 297 TRP A N 1
ATOM 2282 C CA . TRP A 1 297 ? -14.715 -3.688 22.584 1.00 77.31 297 TRP A CA 1
ATOM 2283 C C . TRP A 1 297 ? -14.033 -2.811 23.657 1.00 77.31 297 TRP A C 1
ATOM 2285 O O . TRP A 1 297 ? -12.980 -3.171 24.185 1.00 77.31 297 TRP A O 1
ATOM 2295 N N . LEU A 1 298 ? -14.620 -1.657 24.009 1.00 78.38 298 LEU A N 1
ATOM 2296 C CA . LEU A 1 298 ? -14.135 -0.815 25.111 1.00 78.38 298 LEU A CA 1
ATOM 2297 C C . LEU A 1 298 ? -14.421 -1.429 26.488 1.00 78.38 298 LEU A C 1
ATOM 2299 O O . LEU A 1 298 ? -13.775 -1.031 27.456 1.00 78.38 298 LEU A O 1
ATOM 2303 N N . LEU A 1 299 ? -15.383 -2.353 26.570 1.00 79.69 299 LEU A N 1
ATOM 2304 C CA . LEU A 1 299 ? -15.798 -3.052 27.790 1.00 79.69 299 LEU A CA 1
ATOM 2305 C C . LEU A 1 299 ? -15.078 -4.395 27.968 1.00 79.69 299 LEU A C 1
ATOM 2307 O O . LEU A 1 299 ? -15.034 -4.931 29.070 1.00 79.69 299 LEU A O 1
ATOM 2311 N N . GLU A 1 300 ? -14.498 -4.937 26.898 1.00 77.75 300 GLU A N 1
ATOM 2312 C CA . GLU A 1 300 ? -13.728 -6.178 26.950 1.00 77.75 300 GLU A CA 1
ATOM 2313 C C . GLU A 1 300 ? -12.466 -6.027 27.816 1.00 77.75 300 GLU A C 1
ATOM 2315 O O . GLU A 1 300 ? -11.741 -5.029 27.733 1.00 77.75 300 GLU A O 1
ATOM 2320 N N . SER A 1 301 ? -12.153 -7.055 28.602 1.00 74.00 301 SER A N 1
ATOM 2321 C CA . SER A 1 301 ? -10.915 -7.132 29.383 1.00 74.00 301 SER A CA 1
ATOM 2322 C C . SER A 1 301 ? -9.702 -7.509 28.512 1.00 74.00 301 SER A C 1
ATOM 2324 O O . SER A 1 301 ? -9.851 -8.270 27.555 1.00 74.00 301 SER A O 1
ATOM 2326 N N . PRO A 1 302 ? -8.482 -7.031 28.835 1.00 70.19 302 PRO A N 1
ATOM 2327 C CA . PRO A 1 302 ? -8.175 -6.033 29.858 1.00 70.19 302 PRO A CA 1
ATOM 2328 C C . PRO A 1 302 ? -8.504 -4.607 29.383 1.00 70.19 302 PRO A C 1
ATOM 2330 O O . PRO A 1 302 ? -8.422 -4.288 28.191 1.00 70.19 302 PRO A O 1
ATOM 2333 N N . SER A 1 303 ? -8.833 -3.730 30.335 1.00 74.69 303 SER A N 1
ATOM 2334 C CA . SER A 1 303 ? -8.922 -2.284 30.105 1.00 74.69 303 SER A CA 1
ATOM 2335 C C . SER A 1 303 ? -7.511 -1.696 30.114 1.00 74.69 303 SER A C 1
ATOM 2337 O O . SER A 1 303 ? -6.866 -1.631 31.157 1.00 74.69 303 SER A O 1
ATOM 2339 N N . THR A 1 304 ? -6.997 -1.323 28.942 1.00 74.25 304 THR A N 1
ATOM 2340 C CA . THR A 1 304 ? -5.643 -0.768 28.785 1.00 74.25 304 THR A CA 1
ATOM 2341 C C . THR A 1 304 ? -5.674 0.763 28.758 1.00 74.25 304 THR A C 1
ATOM 2343 O O . THR A 1 304 ? -6.693 1.369 28.414 1.00 74.25 304 THR A O 1
ATOM 2346 N N . GLN A 1 305 ? -4.541 1.416 29.042 1.00 75.31 305 GLN A N 1
ATOM 2347 C CA . GLN A 1 305 ? -4.413 2.877 28.906 1.00 75.31 305 GLN A CA 1
ATOM 2348 C C . GLN A 1 305 ? -4.776 3.349 27.487 1.00 75.31 305 GLN A C 1
ATOM 2350 O O . GLN A 1 305 ? -5.443 4.370 27.315 1.00 75.31 305 GLN A O 1
ATOM 2355 N N . VAL A 1 306 ? -4.419 2.562 26.464 1.00 73.44 306 VAL A N 1
ATOM 2356 C CA . VAL A 1 306 ? -4.789 2.836 25.071 1.00 73.44 306 VAL A CA 1
ATOM 2357 C C . VAL A 1 306 ? -6.308 2.843 24.890 1.00 73.44 306 VAL A C 1
ATOM 2359 O O . VAL A 1 306 ? -6.834 3.794 24.316 1.00 73.44 306 VAL A O 1
ATOM 2362 N N . LYS A 1 307 ? -7.032 1.840 25.413 1.00 77.69 307 LYS A N 1
ATOM 2363 C CA . LYS A 1 307 ? -8.506 1.797 25.353 1.00 77.69 307 LYS A CA 1
ATOM 2364 C C . LYS A 1 307 ? -9.133 3.027 26.004 1.00 77.69 307 LYS A C 1
ATOM 2366 O O . LYS A 1 307 ? -10.024 3.642 25.420 1.00 77.69 307 LYS A O 1
ATOM 2371 N N . GLN A 1 308 ? -8.640 3.420 27.179 1.00 80.06 308 GLN A N 1
ATOM 2372 C CA . GLN A 1 308 ? -9.138 4.593 27.902 1.00 80.06 308 GLN A CA 1
ATOM 2373 C C . GLN A 1 308 ? -8.910 5.890 27.121 1.00 80.06 308 GLN A C 1
ATOM 2375 O O . GLN A 1 308 ? -9.815 6.714 26.994 1.00 80.06 308 GLN A O 1
ATOM 2380 N N . SER A 1 309 ? -7.725 6.065 26.538 1.00 80.62 309 SER A N 1
ATOM 2381 C CA . SER A 1 309 ? -7.430 7.245 25.729 1.00 80.62 309 SER A CA 1
ATOM 2382 C C . SER A 1 309 ? -8.182 7.260 24.392 1.00 80.62 309 SER A C 1
ATOM 2384 O O . SER A 1 309 ? -8.611 8.327 23.952 1.00 80.62 309 SER A O 1
ATOM 2386 N N . VAL A 1 310 ? -8.423 6.102 23.762 1.00 81.56 310 VAL A N 1
ATOM 2387 C CA . VAL A 1 310 ? -9.320 6.026 22.598 1.00 81.56 310 VAL A CA 1
ATOM 2388 C C . VAL A 1 310 ? -10.732 6.430 23.009 1.00 81.56 310 VAL A C 1
ATOM 2390 O O . VAL A 1 310 ? -11.280 7.329 22.374 1.00 81.56 310 VAL A O 1
ATOM 2393 N N . LYS A 1 311 ? -11.278 5.868 24.098 1.00 85.00 311 LYS A N 1
ATOM 2394 C CA . LYS A 1 311 ? -12.592 6.235 24.658 1.00 85.00 311 LYS A CA 1
ATOM 2395 C C . LYS A 1 311 ? -12.720 7.745 24.872 1.00 85.00 311 LYS A C 1
ATOM 2397 O O . LYS A 1 311 ? -13.715 8.320 24.449 1.00 85.00 311 LYS A O 1
ATOM 2402 N N . ALA A 1 312 ? -11.707 8.386 25.457 1.00 85.69 312 ALA A N 1
ATOM 2403 C CA . ALA A 1 312 ? -11.690 9.834 25.684 1.00 85.69 312 ALA A CA 1
ATOM 2404 C C . ALA A 1 312 ? -11.644 10.667 24.386 1.00 85.69 312 ALA A C 1
ATOM 2406 O O . ALA A 1 312 ? -12.073 11.816 24.373 1.00 85.69 312 ALA A O 1
ATOM 2407 N N . SER A 1 313 ? -11.128 10.103 23.290 1.00 85.88 313 SER A N 1
ATOM 2408 C CA . SER A 1 313 ? -11.027 10.789 21.995 1.00 85.88 313 SER A CA 1
ATOM 2409 C C . SER A 1 313 ? -12.273 10.675 21.113 1.00 85.88 313 SER A C 1
ATOM 2411 O O . SER A 1 313 ? -12.347 11.360 20.087 1.00 85.88 313 SER A O 1
ATOM 2413 N N . LEU A 1 314 ? -13.192 9.767 21.459 1.00 87.56 314 LEU A N 1
ATOM 2414 C CA . LEU A 1 314 ? -14.359 9.445 20.649 1.00 87.56 314 LEU A CA 1
ATOM 2415 C C . LEU A 1 314 ? -15.460 10.505 20.815 1.00 87.56 314 LEU A C 1
ATOM 2417 O O . LEU A 1 314 ? -15.726 10.994 21.908 1.00 87.56 314 LEU A O 1
ATOM 2421 N N . ILE A 1 315 ? -16.134 10.825 19.714 1.00 89.25 315 ILE A N 1
ATOM 2422 C CA . ILE A 1 315 ? -17.253 11.762 19.631 1.00 89.25 315 ILE A CA 1
ATOM 2423 C C . ILE A 1 315 ? -18.416 11.042 18.945 1.00 89.25 315 ILE A C 1
ATOM 2425 O O . ILE A 1 315 ? -18.288 10.543 17.820 1.00 89.25 315 ILE A O 1
ATOM 2429 N N . CYS A 1 316 ? -19.562 10.981 19.620 1.00 89.50 316 CYS A N 1
ATOM 2430 C CA . CYS A 1 316 ? -20.759 10.342 19.088 1.00 89.50 316 CYS A CA 1
ATOM 2431 C C . CYS A 1 316 ? -21.418 11.199 18.008 1.00 89.50 316 CYS A C 1
ATOM 2433 O O . CYS A 1 316 ? -21.812 12.334 18.251 1.00 89.50 316 CYS A O 1
ATOM 2435 N N . ARG A 1 317 ? -21.620 10.621 16.823 1.00 87.88 317 ARG A N 1
ATOM 2436 C CA . ARG A 1 317 ? -22.295 11.289 15.695 1.00 87.88 317 ARG A CA 1
ATOM 2437 C C . ARG A 1 317 ? -23.798 11.458 15.871 1.00 87.88 317 ARG A C 1
ATOM 2439 O O . ARG A 1 317 ? -24.399 12.314 15.243 1.00 87.88 317 ARG A O 1
ATOM 2446 N N . ASN A 1 318 ? -24.408 10.602 16.680 1.00 88.75 318 ASN A N 1
ATOM 2447 C CA . ASN A 1 318 ? -25.845 10.566 16.931 1.00 88.75 318 ASN A CA 1
ATOM 2448 C C . ASN A 1 318 ? -26.240 11.352 18.194 1.00 88.75 318 ASN A C 1
ATOM 2450 O O . ASN A 1 318 ? -27.257 11.032 18.802 1.00 88.75 318 ASN A O 1
ATOM 2454 N N . ASN A 1 319 ? -25.418 12.322 18.616 1.00 85.69 319 ASN A N 1
ATOM 2455 C CA . ASN A 1 319 ? -25.626 13.183 19.790 1.00 85.69 319 ASN A CA 1
ATOM 2456 C C . ASN A 1 319 ? -25.855 12.437 21.121 1.00 85.69 319 ASN A C 1
ATOM 2458 O O . ASN A 1 319 ? -26.338 13.020 22.088 1.00 85.69 319 ASN A O 1
ATOM 2462 N N . LYS A 1 320 ? -25.502 11.148 21.197 1.00 87.00 320 LYS A N 1
ATOM 2463 C CA . LYS A 1 320 ? -25.532 10.378 22.447 1.00 87.00 320 LYS A CA 1
ATOM 2464 C C . LYS A 1 320 ? -24.268 10.639 23.266 1.00 87.00 320 LYS A C 1
ATOM 2466 O O . LYS A 1 320 ? -23.216 10.931 22.709 1.00 87.00 320 LYS A O 1
ATOM 2471 N N . SER A 1 321 ? -24.344 10.484 24.584 1.00 88.75 321 SER A N 1
ATOM 2472 C CA . SER A 1 321 ? -23.145 10.450 25.428 1.00 88.75 321 SER A CA 1
ATOM 2473 C C . SER A 1 321 ? -22.506 9.061 25.370 1.00 88.75 321 SER A C 1
ATOM 2475 O O . SER A 1 321 ? -23.201 8.050 25.455 1.00 88.75 321 SER A O 1
ATOM 2477 N N . ILE A 1 322 ? -21.176 8.991 25.253 1.00 88.06 322 ILE A N 1
ATOM 2478 C CA . ILE A 1 322 ? -20.450 7.709 25.299 1.00 88.06 322 ILE A CA 1
ATOM 2479 C C . ILE A 1 322 ? -20.722 6.995 26.621 1.00 88.06 322 ILE A C 1
ATOM 2481 O O . ILE A 1 322 ? -20.992 5.797 26.624 1.00 88.06 322 ILE A O 1
ATOM 2485 N N . SER A 1 323 ? -20.681 7.728 27.735 1.00 87.38 323 SER A N 1
ATOM 2486 C CA . SER A 1 323 ? -20.878 7.162 29.070 1.00 87.38 323 SER A CA 1
ATOM 2487 C C . SER A 1 323 ? -22.277 6.578 29.243 1.00 87.38 323 SER A C 1
ATOM 2489 O O . SER A 1 323 ? -22.410 5.497 29.808 1.00 87.38 323 SER A O 1
ATOM 2491 N N . SER A 1 324 ? -23.313 7.243 28.715 1.00 86.94 324 SER A N 1
ATOM 2492 C CA . SER A 1 324 ? -24.684 6.728 28.813 1.00 86.94 324 SER A CA 1
ATOM 2493 C C . SER A 1 324 ? -24.891 5.475 27.965 1.00 86.94 324 SER A C 1
ATOM 2495 O O . SER A 1 324 ? -25.550 4.540 28.414 1.00 86.94 324 SER A O 1
ATOM 2497 N N . VAL A 1 325 ? -24.293 5.417 26.768 1.00 87.81 325 VAL A N 1
ATOM 2498 C CA . VAL A 1 325 ? -24.361 4.217 25.924 1.00 87.81 325 VAL A CA 1
ATOM 2499 C C . VAL A 1 325 ? -23.604 3.066 26.580 1.00 87.81 325 VAL A C 1
ATOM 2501 O O . VAL A 1 325 ? -24.190 2.005 26.743 1.00 87.81 325 VAL A O 1
ATOM 2504 N N . LEU A 1 326 ? -22.360 3.262 27.026 1.00 87.31 326 LEU A N 1
ATOM 2505 C CA . LEU A 1 326 ? -21.580 2.195 27.670 1.00 87.31 326 LEU A CA 1
ATOM 2506 C C . LEU A 1 326 ? -22.292 1.606 28.897 1.00 87.31 326 LEU A C 1
ATOM 2508 O O . LEU A 1 326 ? -22.417 0.389 28.977 1.00 87.31 326 LEU A O 1
ATOM 2512 N N . ALA A 1 327 ? -22.856 2.446 29.772 1.00 85.56 327 ALA A N 1
ATOM 2513 C CA . ALA A 1 327 ? -23.615 1.985 30.940 1.00 85.56 327 ALA A CA 1
ATOM 2514 C C . ALA A 1 327 ? -24.850 1.142 30.563 1.00 85.56 327 ALA A C 1
ATOM 2516 O O . ALA A 1 327 ? -25.238 0.232 31.290 1.00 85.56 327 ALA A O 1
ATOM 2517 N N . SER A 1 328 ? -25.479 1.425 29.415 1.00 85.19 328 SER A N 1
ATOM 2518 C CA . SER A 1 328 ? -26.585 0.604 28.907 1.00 85.19 328 SER A CA 1
ATOM 2519 C C . SER A 1 328 ? -26.127 -0.744 28.340 1.00 85.19 328 SER A C 1
ATOM 2521 O O . SER A 1 328 ? -26.902 -1.693 28.361 1.00 85.19 328 SER A O 1
ATOM 2523 N N . CYS A 1 329 ? -24.878 -0.844 27.878 1.00 82.31 329 CYS A N 1
ATOM 2524 C CA . CYS A 1 329 ? -24.310 -2.074 27.321 1.00 82.31 329 CYS A CA 1
ATOM 2525 C C . CYS A 1 329 ? -23.773 -3.029 28.396 1.00 82.31 329 CYS A C 1
ATOM 2527 O O . CYS A 1 329 ? -23.667 -4.223 28.145 1.00 82.31 329 CYS A O 1
ATOM 2529 N N . GLU A 1 330 ? -23.419 -2.508 29.574 1.00 75.25 330 GLU A N 1
ATOM 2530 C CA . GLU A 1 330 ? -22.958 -3.294 30.728 1.00 75.25 330 GLU A CA 1
ATOM 2531 C C . GLU A 1 330 ? -24.100 -4.042 31.431 1.00 75.25 330 GLU A C 1
ATOM 2533 O O . GLU A 1 330 ? -23.854 -4.984 32.184 1.00 75.25 330 GLU A O 1
ATOM 2538 N N . LYS A 1 331 ? -25.361 -3.657 31.188 1.00 61.91 331 LYS A N 1
ATOM 2539 C CA . LYS A 1 331 ? -26.510 -4.365 31.752 1.00 61.91 331 LYS A CA 1
ATOM 2540 C C . LYS A 1 331 ? -26.679 -5.708 31.033 1.00 61.91 331 LYS A C 1
ATOM 2542 O O . LYS A 1 331 ? -26.874 -5.706 29.816 1.00 61.91 331 LYS A O 1
ATOM 2547 N N . PRO A 1 332 ? -26.644 -6.852 31.745 1.00 48.06 332 PRO A N 1
ATOM 2548 C CA . PRO A 1 332 ? -26.981 -8.126 31.134 1.00 48.06 332 PRO A CA 1
ATOM 2549 C C . PRO A 1 332 ? -28.401 -8.014 30.589 1.00 48.06 332 PRO A C 1
ATOM 2551 O O . PRO A 1 332 ? -29.299 -7.543 31.289 1.00 48.06 332 PRO A O 1
ATOM 2554 N N . CYS A 1 333 ? -28.596 -8.411 29.332 1.00 44.56 333 CYS A N 1
ATOM 2555 C CA . CYS A 1 333 ? -29.931 -8.519 28.770 1.00 44.56 333 CYS A CA 1
ATOM 2556 C C . CYS A 1 333 ? -30.750 -9.437 29.680 1.00 44.56 333 CYS A C 1
ATOM 2558 O O . CYS A 1 333 ? -30.503 -10.641 29.757 1.00 44.56 333 CYS A O 1
ATOM 2560 N N . THR A 1 334 ? -31.712 -8.875 30.401 1.00 44.38 334 THR A N 1
ATOM 2561 C CA . THR A 1 334 ? -32.738 -9.675 31.050 1.00 44.38 334 THR A CA 1
ATOM 2562 C C . THR A 1 334 ? -33.576 -10.288 29.930 1.00 44.38 334 THR A C 1
ATOM 2564 O O . THR A 1 334 ? -33.908 -9.635 28.943 1.00 44.38 334 THR A O 1
ATOM 2567 N N . VAL A 1 335 ? -33.902 -11.575 30.060 1.00 44.22 335 VAL A N 1
ATOM 2568 C CA . VAL A 1 335 ? -34.533 -12.433 29.031 1.00 44.22 335 VAL A CA 1
ATOM 2569 C C . VAL A 1 335 ? -35.804 -11.833 28.386 1.00 44.22 335 VAL A C 1
ATOM 2571 O O . VAL A 1 335 ? -36.236 -12.286 27.327 1.00 44.22 335 VAL A O 1
ATOM 2574 N N . LYS A 1 336 ? -36.402 -10.792 28.977 1.00 44.22 336 LYS A N 1
ATOM 2575 C CA . LYS A 1 336 ? -37.577 -10.092 28.444 1.00 44.22 336 LYS A CA 1
ATOM 2576 C C . LYS A 1 336 ? -37.270 -9.068 27.339 1.00 44.22 336 LYS A C 1
ATOM 2578 O O . LYS A 1 336 ? -38.133 -8.873 26.489 1.00 44.22 336 LYS A O 1
ATOM 2583 N N . ASP A 1 337 ? -36.066 -8.499 27.274 1.00 42.69 337 ASP A N 1
ATOM 2584 C CA . ASP A 1 337 ? -35.788 -7.346 26.396 1.00 42.69 337 ASP A CA 1
ATOM 2585 C C . ASP A 1 337 ? -35.188 -7.723 25.024 1.00 42.69 337 ASP A C 1
ATOM 2587 O O . ASP A 1 337 ? -35.187 -6.917 24.09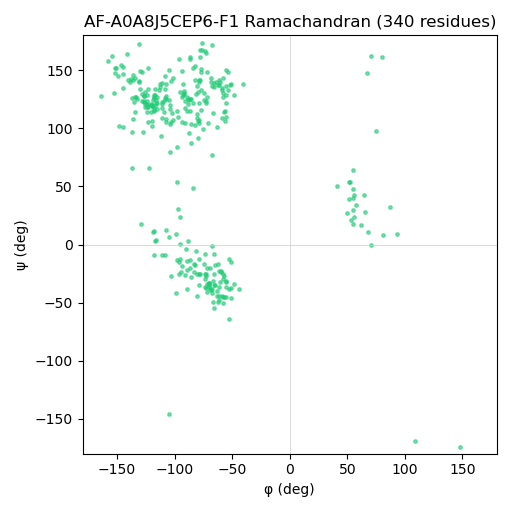6 1.00 42.69 337 ASP A O 1
ATOM 2591 N N . CYS A 1 338 ? -34.745 -8.972 24.828 1.00 43.00 338 CYS A N 1
ATOM 2592 C CA . CYS A 1 338 ? -34.169 -9.432 23.552 1.00 43.00 338 CYS A CA 1
ATOM 2593 C C . CYS A 1 338 ? -35.198 -9.814 22.474 1.00 43.00 338 CYS A C 1
ATOM 2595 O O . CYS A 1 338 ? -34.808 -10.128 21.353 1.00 43.00 338 CYS A O 1
ATOM 2597 N N . LYS A 1 339 ? -36.502 -9.822 22.776 1.00 35.47 339 LYS A N 1
ATOM 2598 C CA . LYS A 1 339 ? -37.531 -10.298 21.831 1.00 35.47 339 LYS A CA 1
ATOM 2599 C C . LYS A 1 339 ? -38.078 -9.238 20.870 1.00 35.47 339 LYS A C 1
ATOM 2601 O O . LYS A 1 339 ? -38.973 -9.563 20.098 1.00 35.47 339 LYS A O 1
ATOM 2606 N N . GLN A 1 340 ? -37.581 -8.001 20.894 1.00 32.97 340 GLN A N 1
ATOM 2607 C CA . GLN A 1 340 ? -38.214 -6.906 20.142 1.00 32.97 340 GLN A CA 1
ATOM 2608 C C . GLN A 1 340 ? -37.372 -6.226 19.059 1.00 32.97 340 GLN A C 1
ATOM 2610 O O . GLN A 1 340 ? -37.836 -5.236 18.510 1.00 32.97 340 GLN A O 1
ATOM 2615 N N . ASN A 1 341 ? -36.208 -6.749 18.668 1.00 29.00 341 ASN A N 1
ATOM 2616 C CA . ASN A 1 341 ? -35.588 -6.330 17.403 1.00 29.00 341 ASN A CA 1
ATOM 2617 C C . ASN A 1 341 ? -34.785 -7.482 16.776 1.00 29.00 341 ASN A C 1
ATOM 2619 O O . ASN A 1 341 ? -33.693 -7.761 17.275 1.00 29.00 341 ASN A O 1
ATOM 2623 N N . PRO A 1 342 ? -35.325 -8.167 15.746 1.00 33.09 342 PRO A N 1
ATOM 2624 C CA . PRO A 1 342 ? -34.545 -9.080 14.913 1.00 33.09 342 PRO A CA 1
ATOM 2625 C C . PRO A 1 342 ? -33.444 -8.364 14.119 1.00 33.09 342 PRO A C 1
ATOM 2627 O O . PRO A 1 342 ? -33.602 -7.156 13.815 1.00 33.09 342 PRO A O 1
#

Foldseek 3Di:
DPPPPVVVVVVVVVVVVVVPPPPQWDFDFQPDDQPQWGWTWHADPNFIEIEIEGHPDAEGEQAQQCVGPSQLRGQEYEYDHQQNYAYEQDACSVPNRQYLEYYYENHAHYEQDANSAAEAHADQEEREYYAENYAEYAQEANSAAYEYPHLHYAYAYAHYNYEYAYDEACSHHYAHAEYAAELYEYNYDAYDANDHDYRPQAHEYYAYQYEYDNAHDAHNDAEEHQEYAHELYEHAHEQRNCPRYAYDDDPPDDNEYHAYQYEYEFAHAALVNDDLPGDHPDAANYEYAQACRNCVRLVDPDNHPVSVRNLVRYDHPVPDDNVVRVVVNPDPPDPVPPPPDD

pLDDT: mean 76.19, std 16.5, range [29.0, 97.88]

Radius of gyration: 26.11 Å; Cα contacts (8 Å, |Δi|>4): 912; chains: 1; bounding box: 95×55×59 Å